Protein AF-A0A0G4HM75-F1 (afdb_monomer)

Secondary structure (DSSP, 8-state):
--TTSGGGSTT-S---S------------------------------HHHHHHHHHHHHHHHHHHHHHHHHHHHHHHHHHHHHHHHHHHHHHHHHHHHHHHHHHHHHHHHHHHHHHHHHTEEEEES----STTHHHHHHHHHHHHHH-TTSSS---HHHHHHHHHHHHHHEEEEEEEEETTTEEEEEEEESSHHHHHHHHTTS-TTSEEE-TTT-PEEEEEPPPPHHHHHHHHHHHHHHHHHHH-TTS-HHHHHHHHHHHHHHT--TTTSPPPPPP----------------------------------------------------------

Radius of gyration: 50.91 Å; Cα contacts (8 Å, |Δi|>4): 249; chains: 1; bounding box: 144×102×118 Å

Sequence (334 aa):
MTEQEERNVETNFLKCPGLSNISSDEEGTHKEMLKDRKKMSEQPALTEGAMERLLRESEARTEEKLGGKIQGLKDSIEEMGEHQRKMQQTVNDHETRLGNFEKGQKRSAKEKMEEERRICSRVVLGLKLPKKDIRIHAKNFIYTAALDPNGARKDTRLQAAAFAETMFQAFQGVMSMNHQSWGSMTKMVFSAETVARDFDSLFDEQNNMQHPETGDQLRCVIPRTKEQTLSDAATKKWSVGVMGDAASSDQKKEEARKALQRLGVPLSEQPQPRAPEGDGDLVMGGTERDGQQTGIPKPSPRIEQKGKKRMQVQNGSAEQQQANAGGEASGVGR

Mean predicted aligned error: 19.72 Å

Foldseek 3Di:
DDPPVVVVPPPPPDDDPDDDDPDDDPDDDPDDDDDDPDDPDDPPPQPPVNVVVVVVVVVVVVVVVVVVVVVVVVVVVVVVVVVVVVVVVVVVVVVVVVVVVVVVVVVVVVLVVVVQQLLQKKKKFLDAADPVVRLVSQLVQQLLLCCQCQWQNVDDNVRSNVLSVQQSVQWPDKDWDQDDVRGIMMMTGGNHSVNSVVSQSSADPQQWDQRRPPRHIMGMDRDDDPVVVVVLVVLLVCLLVLQPDPPRDPVSVVVSVVSCVVSVNDPVRHRDRPDPPPPPDDDDDDDDDDDDDDDDDDDDDDDDDDDDDDDDDDDDDDDDDDDDDDDDDDDDDD

Nearest PDB structures (foldseek):
  2yko-assembly1_A  TM=4.163E-01  e=4.655E-03  Homo sapiens
  3tyt-assembly1_A  TM=4.434E-01  e=5.440E+00  Mus musculus

Structure (mmCIF, N/CA/C/O backbone):
data_AF-A0A0G4HM75-F1
#
_entry.id   AF-A0A0G4HM75-F1
#
loop_
_atom_site.group_PDB
_atom_site.id
_atom_site.type_symbol
_atom_site.label_atom_id
_atom_site.label_alt_id
_atom_site.label_comp_id
_atom_site.label_asym_id
_atom_site.label_entity_id
_atom_site.label_seq_id
_atom_site.pdbx_PDB_ins_code
_atom_site.Cartn_x
_atom_site.Cartn_y
_atom_site.Cartn_z
_atom_site.occupancy
_atom_site.B_iso_or_equiv
_atom_site.auth_seq_id
_atom_site.auth_comp_id
_atom_site.auth_asym_id
_atom_site.auth_atom_id
_atom_site.pdbx_PDB_mod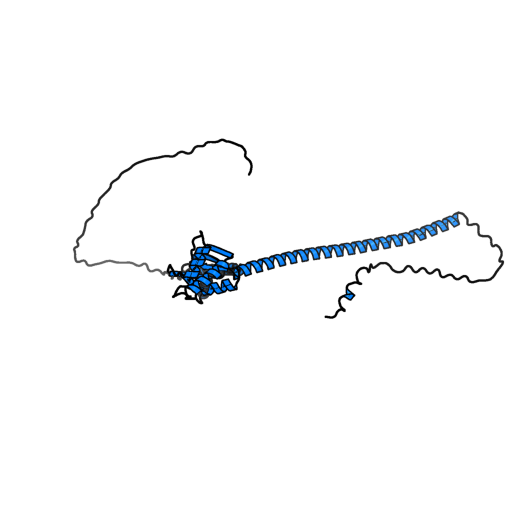el_num
ATOM 1 N N . MET A 1 1 ? 38.933 12.241 -2.407 1.00 45.69 1 MET A N 1
ATOM 2 C CA . MET A 1 1 ? 39.096 12.268 -3.874 1.00 45.69 1 MET A CA 1
ATOM 3 C C . MET A 1 1 ? 39.612 13.650 -4.212 1.00 45.69 1 MET A C 1
ATOM 5 O O . MET A 1 1 ? 39.108 14.608 -3.640 1.00 45.69 1 MET A O 1
ATOM 9 N N . THR A 1 2 ? 40.703 13.729 -4.964 1.00 37.84 2 THR A N 1
ATOM 10 C CA . THR A 1 2 ? 41.465 14.960 -5.226 1.00 37.84 2 THR A CA 1
ATOM 11 C C . THR A 1 2 ? 41.053 15.590 -6.555 1.00 37.84 2 THR A C 1
ATOM 13 O O . THR A 1 2 ? 40.541 14.904 -7.434 1.00 37.84 2 THR A O 1
ATOM 16 N N . GLU A 1 3 ? 41.335 16.884 -6.724 1.00 40.75 3 GLU A N 1
ATOM 17 C CA . GLU A 1 3 ? 40.998 17.737 -7.887 1.00 40.75 3 GLU A CA 1
ATOM 18 C C . GLU A 1 3 ? 41.765 17.372 -9.186 1.00 40.75 3 GLU A C 1
ATOM 20 O O . GLU A 1 3 ? 42.067 18.216 -10.028 1.00 40.75 3 GLU A O 1
ATOM 25 N N . GLN A 1 4 ? 42.129 16.098 -9.345 1.00 39.03 4 GLN A N 1
ATOM 26 C CA . GLN A 1 4 ? 42.910 15.560 -10.458 1.00 39.03 4 GLN A CA 1
ATOM 27 C C . GLN A 1 4 ? 42.073 14.672 -11.400 1.00 39.03 4 GLN A C 1
ATOM 29 O O . GLN A 1 4 ? 42.547 14.329 -12.481 1.00 39.03 4 GLN A O 1
ATOM 34 N N . GLU A 1 5 ? 40.825 14.341 -11.041 1.00 42.25 5 GLU A N 1
ATOM 35 C CA . GLU A 1 5 ? 39.906 13.578 -11.906 1.00 42.25 5 GLU A CA 1
ATOM 36 C C . GLU A 1 5 ? 39.147 14.442 -12.934 1.00 42.25 5 GLU A C 1
ATOM 38 O O . GLU A 1 5 ? 38.800 13.939 -14.001 1.00 42.25 5 GLU A O 1
ATOM 43 N N . GLU A 1 6 ? 38.959 15.746 -12.700 1.00 42.75 6 GLU A N 1
ATOM 44 C CA . GLU A 1 6 ? 38.163 16.599 -13.605 1.00 42.75 6 GLU A CA 1
ATOM 45 C C . GLU A 1 6 ? 38.889 17.004 -14.905 1.00 42.75 6 GLU A C 1
ATOM 47 O O . GLU A 1 6 ? 38.238 17.335 -15.892 1.00 42.75 6 GLU A O 1
ATOM 52 N N . ARG A 1 7 ? 40.228 16.910 -14.982 1.00 38.28 7 ARG A N 1
ATOM 53 C CA . ARG A 1 7 ? 40.986 17.276 -16.205 1.00 38.28 7 ARG A CA 1
ATOM 54 C C . ARG A 1 7 ? 41.049 16.201 -17.295 1.00 38.28 7 ARG A C 1
ATOM 56 O O . ARG A 1 7 ? 41.522 16.494 -18.389 1.00 38.28 7 ARG A O 1
ATOM 63 N N . ASN A 1 8 ? 40.579 14.979 -17.037 1.00 36.22 8 ASN A N 1
ATOM 64 C CA . ASN A 1 8 ? 40.634 13.882 -18.018 1.00 36.22 8 ASN A CA 1
ATOM 65 C C . ASN A 1 8 ? 39.358 13.728 -18.868 1.00 36.22 8 ASN A C 1
ATOM 67 O O . ASN A 1 8 ? 39.302 12.853 -19.732 1.00 36.22 8 ASN A O 1
ATOM 71 N N . VAL A 1 9 ? 38.341 14.569 -18.652 1.00 42.06 9 VAL A N 1
ATOM 72 C CA . VAL A 1 9 ? 37.056 14.492 -19.374 1.00 42.06 9 VAL A CA 1
ATOM 73 C C . VAL A 1 9 ? 37.036 15.375 -20.634 1.00 42.06 9 VAL A C 1
ATOM 75 O O . VAL A 1 9 ? 36.297 15.087 -21.573 1.00 42.06 9 VAL A O 1
ATOM 78 N N . GLU A 1 10 ? 37.885 16.404 -20.716 1.00 40.56 10 GLU A N 1
ATOM 79 C CA . GLU A 1 10 ? 37.759 17.475 -21.722 1.00 40.56 10 GLU A CA 1
ATOM 80 C C . GLU A 1 10 ? 38.601 17.291 -23.007 1.00 40.56 10 GLU A C 1
ATOM 82 O O . GLU A 1 10 ? 38.538 18.116 -23.912 1.00 40.56 10 GLU A O 1
ATOM 87 N N . THR A 1 11 ? 39.374 16.204 -23.136 1.00 40.00 11 THR A N 1
ATOM 88 C CA . THR A 1 11 ? 40.328 16.000 -24.257 1.00 40.00 11 THR A CA 1
ATOM 89 C C . THR A 1 11 ? 40.011 14.829 -25.196 1.00 40.00 11 THR A C 1
ATOM 91 O O . THR A 1 11 ? 40.801 14.537 -26.091 1.00 40.00 11 THR A O 1
ATOM 94 N N . ASN A 1 12 ? 38.854 14.168 -25.044 1.00 40.88 12 ASN A N 1
ATOM 95 C CA . ASN A 1 12 ? 38.477 12.995 -25.855 1.00 40.88 12 ASN A CA 1
ATOM 96 C C . ASN A 1 12 ? 37.341 13.232 -26.874 1.00 40.88 12 ASN A C 1
ATOM 98 O O . ASN A 1 12 ? 36.970 12.305 -27.596 1.00 40.88 12 ASN A O 1
ATOM 102 N N . PHE A 1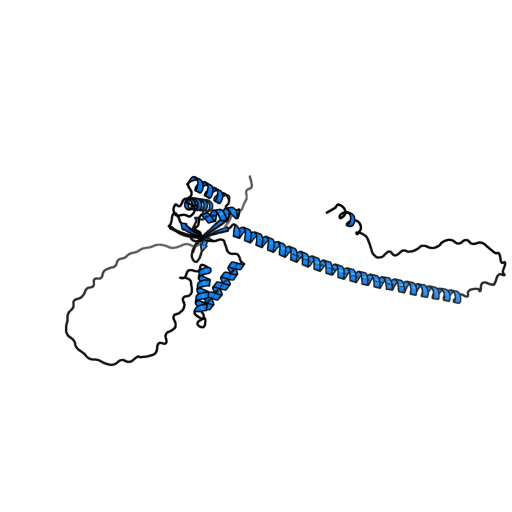 13 ? 36.816 14.456 -26.997 1.00 38.97 13 PHE A N 1
ATOM 103 C CA . PHE A 1 13 ? 35.914 14.824 -28.095 1.00 38.97 13 PHE A CA 1
ATOM 104 C C . PHE A 1 13 ? 36.704 15.440 -29.261 1.00 38.97 13 PHE A C 1
ATOM 106 O O . PHE A 1 13 ? 37.301 16.498 -29.113 1.00 38.97 13 PHE A O 1
ATOM 113 N N . LEU A 1 14 ? 36.630 14.774 -30.423 1.00 44.94 14 LEU A N 1
ATOM 114 C CA . LEU A 1 14 ? 37.370 14.974 -31.688 1.00 44.94 14 LEU A CA 1
ATOM 115 C C . LEU A 1 14 ? 38.709 14.226 -31.803 1.00 44.94 14 LEU A C 1
ATOM 117 O O . LEU A 1 14 ? 39.793 14.805 -31.829 1.00 44.94 14 LEU A O 1
ATOM 121 N N . LYS A 1 15 ? 38.606 12.921 -32.072 1.00 37.94 15 LYS A N 1
ATOM 122 C CA . LYS A 1 15 ? 39.628 12.195 -32.835 1.00 37.94 15 LYS A CA 1
ATOM 123 C C . LYS A 1 15 ? 38.978 11.401 -33.965 1.00 37.94 15 LYS A C 1
ATOM 125 O O . LYS A 1 15 ? 38.761 10.199 -33.854 1.00 37.94 15 LYS A O 1
ATOM 130 N N . CYS A 1 16 ? 38.640 12.100 -35.048 1.00 35.75 16 CYS A N 1
ATOM 131 C CA . CYS A 1 16 ? 38.178 11.474 -36.285 1.00 35.75 16 CYS A CA 1
ATOM 132 C C . CYS A 1 16 ? 39.313 10.608 -36.868 1.00 35.75 16 CYS A C 1
ATOM 134 O O . CYS A 1 16 ? 40.380 11.154 -37.165 1.00 35.75 16 CYS A O 1
ATOM 136 N N . PRO A 1 17 ? 39.134 9.287 -37.042 1.00 41.03 17 PRO A N 1
ATOM 137 C CA . PRO A 1 17 ? 40.114 8.466 -37.740 1.00 41.03 17 PRO A CA 1
ATOM 138 C C . PRO A 1 17 ? 39.986 8.726 -39.249 1.00 41.03 17 PRO A C 1
ATOM 140 O O . PRO A 1 17 ? 38.910 8.531 -39.806 1.00 41.03 17 PRO A O 1
ATOM 143 N N . GLY A 1 18 ? 41.055 9.179 -39.916 1.00 36.59 18 GLY A N 1
ATOM 144 C CA . GLY A 1 18 ? 41.026 9.331 -41.382 1.00 36.59 18 GLY A CA 1
ATOM 145 C C . GLY A 1 18 ? 41.933 10.381 -42.033 1.00 36.59 18 GLY A C 1
ATOM 146 O O . GLY A 1 18 ? 41.918 10.474 -43.255 1.00 36.59 18 GLY A O 1
ATOM 147 N N . LEU A 1 19 ? 42.724 11.162 -41.286 1.00 41.78 19 LEU A N 1
ATOM 148 C CA . LEU A 1 19 ? 43.665 12.131 -41.874 1.00 41.78 19 LEU A CA 1
ATOM 149 C C . LEU A 1 19 ? 45.121 11.770 -41.563 1.00 41.78 19 LEU A C 1
ATOM 151 O O . LEU A 1 19 ? 45.725 12.272 -40.617 1.00 41.78 19 LEU A O 1
ATOM 155 N N . SER A 1 20 ? 45.675 10.890 -42.397 1.00 37.97 20 SER A N 1
ATOM 156 C CA . SER A 1 20 ? 47.108 10.597 -42.455 1.00 37.97 20 SER A CA 1
ATOM 157 C C . SER A 1 20 ? 47.809 11.612 -43.360 1.00 37.97 20 SER A C 1
ATOM 159 O O . SER A 1 20 ? 47.473 11.726 -44.536 1.00 37.97 20 SER A O 1
ATOM 161 N N . ASN A 1 21 ? 48.783 12.322 -42.793 1.00 38.00 21 ASN A N 1
ATOM 162 C CA . ASN A 1 21 ? 49.720 13.263 -43.417 1.00 38.00 21 ASN A CA 1
ATOM 163 C C . ASN A 1 21 ? 49.942 13.106 -44.937 1.00 38.00 21 ASN A C 1
ATOM 165 O O . ASN A 1 21 ? 50.509 12.112 -45.390 1.00 38.00 21 ASN A O 1
ATOM 169 N N . ILE A 1 22 ? 49.633 14.161 -45.696 1.00 34.41 22 ILE A N 1
ATOM 170 C CA . ILE A 1 22 ? 50.241 14.404 -47.010 1.00 34.41 22 ILE A CA 1
ATOM 171 C C . ILE A 1 22 ? 51.525 15.199 -46.743 1.00 34.41 22 ILE A C 1
ATOM 173 O O . ILE A 1 22 ? 51.455 16.392 -46.449 1.00 34.41 22 ILE A O 1
ATOM 177 N N . SER A 1 23 ? 52.689 14.544 -46.779 1.00 36.16 23 SER A N 1
ATOM 178 C CA . SER A 1 23 ? 53.979 15.239 -46.702 1.00 36.16 23 SER A CA 1
ATOM 179 C C . SER A 1 23 ? 54.256 15.963 -48.019 1.00 36.16 23 SER A C 1
ATOM 181 O O . SER A 1 23 ? 54.117 15.387 -49.097 1.00 36.16 23 SER A O 1
ATOM 183 N N . SER A 1 24 ? 54.635 17.236 -47.926 1.00 42.34 24 SER A N 1
ATOM 184 C CA . SER A 1 24 ? 54.937 18.084 -49.078 1.00 42.34 24 SER A CA 1
ATOM 185 C C . SER A 1 24 ? 56.444 18.309 -49.165 1.00 42.34 24 SER A C 1
ATOM 187 O O . SER A 1 24 ? 56.927 19.376 -48.796 1.00 42.34 24 SER A O 1
ATOM 189 N N . ASP A 1 25 ? 57.169 17.303 -49.656 1.00 35.69 25 ASP A N 1
ATOM 190 C CA . ASP A 1 25 ? 58.612 17.387 -49.901 1.00 35.69 25 ASP A CA 1
ATOM 191 C C . ASP A 1 25 ? 58.888 17.728 -5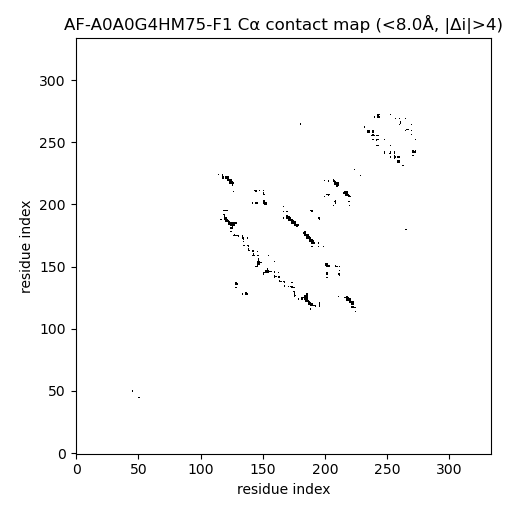1.374 1.00 35.69 25 ASP A C 1
ATOM 193 O O . ASP A 1 25 ? 59.038 16.845 -52.216 1.00 35.69 25 ASP A O 1
ATOM 197 N N . GLU A 1 26 ? 59.006 19.021 -51.675 1.00 38.31 26 GLU A N 1
ATOM 198 C CA . GLU A 1 26 ? 59.863 19.497 -52.770 1.00 38.31 26 GLU A CA 1
ATOM 199 C C . GLU A 1 26 ? 60.907 20.456 -52.187 1.00 38.31 26 GLU A C 1
ATOM 201 O O . GLU A 1 26 ? 60.824 21.681 -52.291 1.00 38.31 26 GLU A O 1
ATOM 206 N N . GLU A 1 27 ? 61.896 19.869 -51.511 1.00 34.62 27 GLU A N 1
ATOM 207 C CA . GLU A 1 27 ? 63.077 20.584 -51.037 1.00 34.62 27 GLU A CA 1
ATOM 208 C C . GLU A 1 27 ? 63.996 20.905 -52.227 1.00 34.62 27 GLU A C 1
ATOM 210 O O . GLU A 1 27 ? 64.441 20.029 -52.975 1.00 34.62 27 GLU A O 1
ATOM 215 N N . GLY A 1 28 ? 64.261 22.194 -52.439 1.00 40.16 28 GLY A N 1
ATOM 216 C CA . GLY A 1 28 ? 65.022 22.654 -53.594 1.00 40.16 28 GLY A CA 1
ATOM 217 C C . GLY A 1 28 ? 66.486 22.218 -53.547 1.00 40.16 28 GLY A C 1
ATOM 218 O O . GLY A 1 28 ? 67.176 22.423 -52.554 1.00 40.16 28 GLY A O 1
ATOM 219 N N . THR A 1 29 ? 67.009 21.718 -54.669 1.00 34.09 29 THR A N 1
ATOM 220 C CA . THR A 1 29 ? 68.459 21.550 -54.862 1.00 34.09 29 THR A CA 1
ATOM 221 C C . THR A 1 29 ? 68.909 22.214 -56.161 1.00 34.09 29 THR A C 1
ATOM 223 O O . THR A 1 29 ? 69.186 21.560 -57.167 1.00 34.09 29 THR A O 1
ATOM 226 N N . HIS A 1 30 ? 69.028 23.544 -56.141 1.00 39.78 30 HIS A N 1
ATOM 227 C CA . HIS A 1 30 ? 69.838 24.246 -57.136 1.00 39.78 30 HIS A CA 1
ATOM 228 C C . HIS A 1 30 ? 71.308 23.871 -56.916 1.00 39.78 30 HIS A C 1
ATOM 230 O O . HIS A 1 30 ? 71.950 24.384 -55.999 1.00 39.78 30 HIS A O 1
ATOM 236 N N . LYS A 1 31 ? 71.853 22.992 -57.765 1.00 39.09 31 LYS A N 1
ATOM 237 C CA . LYS A 1 31 ? 73.294 22.731 -57.813 1.00 39.09 31 LYS A CA 1
ATOM 238 C C . LYS A 1 31 ? 73.853 23.009 -59.201 1.00 39.09 31 LYS A C 1
ATOM 240 O O . LYS A 1 31 ? 73.406 22.476 -60.210 1.00 39.09 31 LYS A O 1
ATOM 245 N N . GLU A 1 32 ? 74.822 23.906 -59.207 1.00 40.38 32 GLU A N 1
ATOM 246 C CA . GLU A 1 32 ? 75.545 24.411 -60.362 1.00 40.38 32 GLU A CA 1
ATOM 247 C C . GLU A 1 32 ? 76.435 23.323 -60.992 1.00 40.38 32 GLU A C 1
ATOM 249 O O . GLU A 1 32 ? 77.114 22.604 -60.260 1.00 40.38 32 GLU A O 1
ATOM 254 N N . MET A 1 33 ? 76.474 23.232 -62.331 1.00 35.91 33 MET A N 1
ATOM 255 C CA . MET A 1 33 ? 77.691 23.389 -63.158 1.00 35.91 33 MET A CA 1
ATOM 256 C C . MET A 1 33 ? 77.637 22.683 -64.529 1.00 35.91 33 MET A C 1
ATOM 258 O O . MET A 1 33 ? 76.909 21.725 -64.756 1.00 35.91 33 MET A O 1
ATOM 262 N N . LEU A 1 34 ? 78.547 23.156 -65.394 1.00 33.19 34 LEU A N 1
ATOM 263 C CA . LEU A 1 34 ? 79.094 22.516 -66.598 1.00 33.19 34 LEU A CA 1
ATOM 264 C C . LEU A 1 34 ? 78.248 22.540 -67.879 1.00 33.19 34 LEU A C 1
ATOM 266 O O . LEU A 1 34 ? 77.566 21.603 -68.279 1.00 33.19 34 LEU A O 1
ATOM 270 N N . LYS A 1 35 ? 78.498 23.633 -68.610 1.00 51.06 35 LYS A N 1
ATOM 271 C CA . LYS A 1 35 ? 78.612 23.669 -70.072 1.00 51.06 35 LYS A CA 1
ATOM 272 C C . LYS A 1 35 ? 79.171 22.350 -70.619 1.00 51.06 35 LYS A C 1
ATOM 274 O O . LYS A 1 35 ? 80.346 22.063 -70.402 1.00 51.06 35 LYS A O 1
ATOM 279 N N . ASP A 1 36 ? 78.402 21.674 -71.463 1.00 36.88 36 ASP A N 1
ATOM 280 C CA . ASP A 1 36 ? 78.994 20.863 -72.520 1.00 36.88 36 ASP A CA 1
ATOM 281 C C . ASP A 1 36 ? 78.213 21.060 -73.822 1.00 36.88 36 ASP A C 1
ATOM 283 O O . ASP A 1 36 ? 77.020 20.770 -73.927 1.00 36.88 36 ASP A O 1
ATOM 287 N N . ARG A 1 37 ? 78.873 21.660 -74.817 1.00 50.06 37 ARG A N 1
ATOM 288 C CA . ARG A 1 37 ? 78.247 22.147 -76.057 1.00 50.06 37 ARG A CA 1
ATOM 289 C C . ARG A 1 37 ? 78.128 20.998 -77.058 1.00 50.06 37 ARG A C 1
ATOM 291 O O . ARG A 1 37 ? 78.743 21.014 -78.124 1.00 50.06 37 ARG A O 1
ATOM 298 N N . LYS A 1 38 ? 77.373 19.966 -76.683 1.00 39.88 38 LYS A N 1
ATOM 299 C CA . LYS A 1 38 ? 77.202 18.755 -77.485 1.00 39.88 38 LYS A CA 1
ATOM 300 C C . LYS A 1 38 ? 76.127 18.978 -78.550 1.00 39.88 38 LYS A C 1
ATOM 302 O O . LYS A 1 38 ? 75.060 19.507 -78.265 1.00 39.88 38 LYS A O 1
ATOM 307 N N . LYS A 1 39 ? 76.489 18.615 -79.784 1.00 38.22 39 LYS A N 1
ATOM 308 C CA . LYS A 1 39 ? 75.722 18.680 -81.042 1.00 38.22 39 LYS A CA 1
ATOM 309 C C . LYS A 1 39 ? 74.201 18.607 -80.852 1.00 38.22 39 LYS A C 1
ATOM 311 O O . LYS A 1 39 ? 73.735 17.730 -80.133 1.00 38.22 39 LYS A O 1
ATOM 316 N N . MET A 1 40 ? 73.454 19.420 -81.609 1.00 40.72 40 MET A N 1
ATOM 317 C CA . MET A 1 40 ? 72.035 19.145 -81.851 1.00 40.72 40 MET A CA 1
ATOM 318 C C . MET A 1 40 ? 71.924 17.762 -82.502 1.00 40.72 40 MET A C 1
ATOM 320 O O . MET A 1 40 ? 72.182 17.617 -83.695 1.00 40.72 40 MET A O 1
ATOM 324 N N . SER A 1 41 ? 71.595 16.740 -81.713 1.00 38.91 41 SER A N 1
ATOM 325 C CA . SER A 1 41 ? 70.954 15.553 -82.257 1.00 38.91 41 SER A CA 1
ATOM 326 C C . SER A 1 41 ? 69.573 15.983 -82.712 1.00 38.91 41 SER A C 1
ATOM 328 O O . SER A 1 41 ? 68.877 16.678 -81.966 1.00 38.91 41 SER A O 1
ATOM 330 N N . GLU A 1 42 ? 69.189 15.574 -83.914 1.00 42.56 42 GLU A N 1
ATOM 331 C CA . GLU A 1 42 ? 67.816 15.686 -84.387 1.00 42.56 42 GLU A CA 1
ATOM 332 C C . GLU A 1 42 ? 66.879 15.216 -83.270 1.00 42.56 42 GLU A C 1
ATOM 334 O O . GLU A 1 42 ? 67.013 14.093 -82.775 1.00 42.56 42 GLU A O 1
ATOM 339 N N . GLN A 1 43 ? 65.943 16.071 -82.843 1.00 47.16 43 GLN A N 1
ATOM 340 C CA . GLN A 1 43 ? 64.761 15.526 -82.190 1.00 47.16 43 GLN A CA 1
ATOM 341 C C . GLN A 1 43 ? 64.120 14.616 -83.238 1.00 47.16 43 GLN A C 1
ATOM 343 O O . GLN A 1 43 ? 63.833 15.109 -84.335 1.00 47.16 43 GLN A O 1
ATOM 348 N N . PRO A 1 44 ? 63.930 13.312 -82.966 1.00 51.72 44 PRO A N 1
ATOM 349 C CA . PRO A 1 44 ? 63.197 12.478 -83.895 1.00 51.72 44 PRO A CA 1
ATOM 350 C C . PRO A 1 44 ? 61.820 13.115 -84.039 1.00 51.72 44 PRO A C 1
ATOM 352 O O . PRO A 1 44 ? 61.124 13.302 -83.039 1.00 51.72 44 PRO A O 1
ATOM 355 N N . ALA A 1 45 ? 61.462 13.499 -85.266 1.00 56.00 45 ALA A N 1
ATOM 356 C CA . ALA A 1 45 ? 60.137 14.015 -85.557 1.00 56.00 45 ALA A CA 1
ATOM 357 C C . ALA A 1 45 ? 59.141 12.934 -85.131 1.00 56.00 45 ALA A C 1
ATOM 359 O O . ALA A 1 45 ? 59.047 11.886 -85.775 1.00 56.00 45 ALA A O 1
ATOM 360 N N . LEU A 1 46 ? 58.479 13.156 -83.993 1.00 60.34 46 LEU A N 1
ATOM 361 C CA . LEU A 1 46 ? 57.515 12.220 -83.441 1.00 60.34 46 LEU A CA 1
ATOM 362 C C . LEU A 1 46 ? 56.396 12.092 -84.466 1.00 60.34 46 LEU A C 1
ATOM 364 O O . LEU A 1 46 ? 55.600 13.008 -84.659 1.00 60.34 46 LEU A O 1
ATOM 368 N N . THR A 1 47 ? 56.387 10.962 -85.167 1.00 73.00 47 THR A N 1
ATOM 369 C CA . THR A 1 47 ? 55.339 10.650 -86.128 1.00 73.00 47 THR A CA 1
ATOM 370 C C . THR A 1 47 ? 54.004 10.617 -85.395 1.00 73.00 47 THR A C 1
ATOM 372 O O . THR A 1 47 ? 53.935 10.254 -84.220 1.00 73.00 47 THR A O 1
ATOM 375 N N . GLU A 1 48 ? 52.934 10.994 -86.086 1.00 72.81 48 GLU A N 1
ATOM 376 C CA . GLU A 1 48 ? 51.585 11.098 -85.520 1.00 72.81 48 GLU A CA 1
ATOM 377 C C . GLU A 1 48 ? 51.193 9.842 -84.715 1.00 72.81 48 GLU A C 1
ATOM 379 O O . GLU A 1 48 ? 50.864 9.938 -83.534 1.00 72.81 48 GLU A O 1
ATOM 384 N N . GLY A 1 49 ? 51.409 8.649 -85.284 1.00 80.56 49 GLY A N 1
ATOM 385 C CA . GLY A 1 49 ? 51.157 7.365 -84.614 1.00 80.56 49 GLY A CA 1
ATOM 386 C C . GLY A 1 49 ? 52.076 7.026 -83.424 1.00 80.56 49 GLY A C 1
ATOM 387 O O . GLY A 1 49 ? 51.772 6.105 -82.666 1.00 80.56 49 GLY A O 1
ATOM 388 N N . ALA A 1 50 ? 53.194 7.735 -83.224 1.00 81.31 50 ALA A N 1
ATOM 389 C CA . ALA A 1 50 ? 54.011 7.629 -82.012 1.00 81.31 50 ALA A CA 1
ATOM 390 C C . ALA A 1 50 ? 53.451 8.506 -80.879 1.00 81.31 50 ALA A C 1
ATOM 392 O O . ALA A 1 50 ? 53.391 8.052 -79.736 1.00 81.31 50 ALA A O 1
ATOM 393 N N . MET A 1 51 ? 52.981 9.719 -81.195 1.00 83.00 51 MET A N 1
ATOM 394 C CA . MET A 1 51 ? 52.277 10.577 -80.230 1.00 83.00 51 MET A CA 1
ATOM 395 C C . MET A 1 51 ? 50.942 9.956 -79.813 1.00 83.00 51 MET A C 1
ATOM 397 O O . MET A 1 51 ? 50.638 9.897 -78.627 1.00 83.00 51 MET A O 1
ATOM 401 N N . GLU A 1 52 ? 50.191 9.406 -80.768 1.00 85.12 52 GLU A N 1
ATOM 402 C CA . GLU A 1 52 ? 48.928 8.714 -80.511 1.00 85.12 52 GLU A CA 1
ATOM 403 C C . GLU A 1 52 ? 49.112 7.485 -79.601 1.00 85.12 52 GLU A C 1
ATOM 405 O O . GLU A 1 52 ? 48.304 7.241 -78.706 1.00 85.12 52 GLU A O 1
ATOM 410 N N . ARG A 1 53 ? 50.207 6.728 -79.770 1.00 87.12 53 ARG A N 1
ATOM 411 C CA . ARG A 1 53 ? 50.532 5.596 -78.888 1.00 87.12 53 ARG A CA 1
ATOM 412 C C . ARG A 1 53 ? 50.853 6.050 -77.463 1.00 87.12 53 ARG A C 1
ATOM 414 O O . ARG A 1 53 ? 50.369 5.428 -76.523 1.00 87.12 53 ARG A O 1
ATOM 421 N N . LEU A 1 54 ? 51.631 7.124 -77.305 1.00 87.25 54 LEU A N 1
ATOM 422 C CA . LEU A 1 54 ? 51.947 7.696 -75.991 1.00 87.25 54 LEU A CA 1
ATOM 423 C C . LEU A 1 54 ? 50.701 8.267 -75.301 1.00 87.25 54 LEU A C 1
ATOM 425 O O . LEU A 1 54 ? 50.548 8.083 -74.096 1.00 87.25 54 LEU A O 1
ATOM 429 N N . LEU A 1 55 ? 49.792 8.897 -76.055 1.00 87.88 55 LEU A N 1
ATOM 430 C CA . LEU A 1 55 ? 48.500 9.356 -75.544 1.00 87.88 55 LEU A CA 1
ATOM 431 C C . LEU A 1 55 ? 47.673 8.178 -75.025 1.00 87.88 55 LEU A C 1
ATOM 433 O O . LEU A 1 55 ? 47.383 8.158 -73.833 1.00 87.88 55 LEU A O 1
ATOM 437 N N . ARG A 1 56 ? 47.422 7.150 -75.847 1.00 89.56 56 ARG A N 1
ATOM 438 C CA . ARG A 1 56 ? 46.683 5.938 -75.433 1.00 89.56 56 ARG A CA 1
ATOM 439 C C . ARG A 1 56 ? 47.312 5.236 -74.224 1.00 89.56 56 ARG A C 1
ATOM 441 O O . ARG A 1 56 ? 46.596 4.738 -73.360 1.00 89.56 56 ARG A O 1
ATOM 448 N N . GLU A 1 57 ? 48.643 5.188 -74.135 1.00 89.56 57 GLU A N 1
ATOM 449 C CA . GLU A 1 57 ? 49.331 4.608 -72.975 1.00 89.56 57 GLU A CA 1
ATOM 450 C C . GLU A 1 57 ? 49.168 5.478 -71.716 1.00 89.56 57 GLU A C 1
ATOM 452 O O . GLU A 1 57 ? 48.967 4.953 -70.620 1.00 89.56 57 GLU A O 1
ATOM 457 N N . SER A 1 58 ? 49.210 6.807 -71.856 1.00 89.50 58 SER A N 1
ATOM 458 C CA . SER A 1 58 ? 48.948 7.732 -70.748 1.00 89.50 58 SER A CA 1
ATOM 459 C C . SER A 1 58 ? 47.488 7.676 -70.283 1.00 89.50 58 SER A C 1
ATOM 461 O O . SER A 1 58 ? 47.246 7.622 -69.078 1.00 89.50 58 SER A O 1
ATOM 463 N N . GLU A 1 59 ? 46.536 7.579 -71.216 1.00 92.44 59 GLU A N 1
ATOM 464 C CA . GLU A 1 59 ? 45.107 7.395 -70.962 1.00 92.44 59 GLU A CA 1
ATOM 465 C C . GLU A 1 59 ? 44.876 6.105 -70.173 1.00 92.44 59 GLU A C 1
ATOM 467 O O . GLU A 1 59 ? 44.370 6.176 -69.054 1.00 92.44 59 GLU A O 1
ATOM 472 N N . ALA A 1 60 ? 45.364 4.960 -70.666 1.00 92.19 60 ALA A N 1
ATOM 473 C CA . ALA A 1 60 ? 45.246 3.668 -69.986 1.00 92.19 60 ALA A CA 1
ATOM 474 C C . ALA A 1 60 ? 45.844 3.688 -68.564 1.00 92.19 60 ALA A C 1
ATOM 476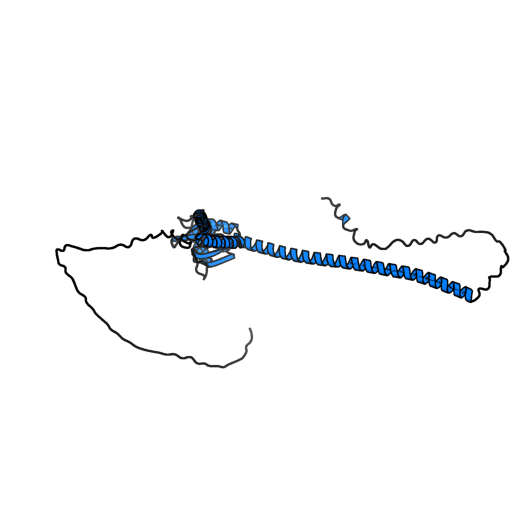 O O . ALA A 1 60 ? 45.207 3.228 -67.616 1.00 92.19 60 ALA A O 1
ATOM 477 N N . ARG A 1 61 ? 47.029 4.293 -68.376 1.00 93.19 61 ARG A N 1
ATOM 478 C CA . ARG A 1 61 ? 47.643 4.474 -67.044 1.00 93.19 61 ARG A CA 1
ATOM 479 C C . ARG A 1 61 ? 46.808 5.382 -66.130 1.00 93.19 61 ARG A C 1
ATOM 481 O O . ARG A 1 61 ? 46.773 5.164 -64.918 1.00 93.19 61 ARG A O 1
ATOM 488 N N . THR A 1 62 ? 46.151 6.416 -66.665 1.00 92.75 62 THR A N 1
ATOM 489 C CA . THR A 1 62 ? 45.248 7.262 -65.864 1.00 92.75 62 THR A CA 1
ATOM 490 C C . THR A 1 62 ? 43.930 6.565 -65.539 1.00 92.75 62 THR A C 1
ATOM 492 O O . THR A 1 62 ? 43.458 6.700 -64.412 1.00 92.75 62 THR A O 1
ATOM 495 N N . GLU A 1 63 ? 43.377 5.779 -66.463 1.00 94.12 63 GLU A N 1
ATOM 496 C CA . GLU A 1 63 ? 42.158 4.991 -66.277 1.00 94.12 63 GLU A CA 1
ATOM 497 C C . GLU A 1 63 ? 42.359 3.900 -65.217 1.00 94.12 63 GLU A C 1
ATOM 499 O O . GLU A 1 63 ? 41.571 3.822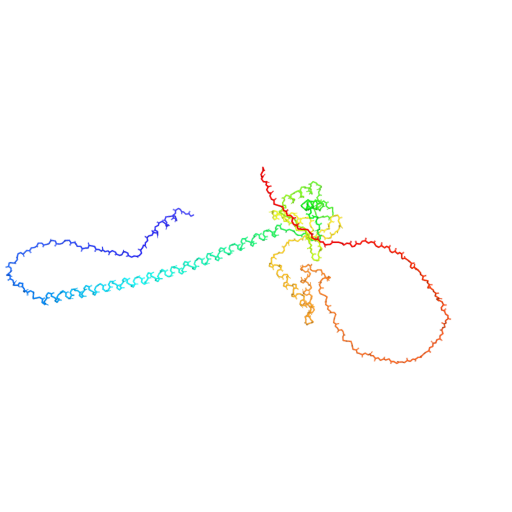 -64.278 1.00 94.12 63 GLU A O 1
ATOM 504 N N . GLU A 1 64 ? 43.464 3.148 -65.268 1.00 93.88 64 GLU A N 1
ATOM 505 C CA . GLU A 1 64 ? 43.844 2.171 -64.235 1.00 93.88 64 GLU A CA 1
ATOM 506 C C . GLU A 1 64 ? 43.964 2.833 -62.848 1.00 93.88 64 GLU A C 1
ATOM 508 O O . GLU A 1 64 ? 43.366 2.385 -61.863 1.00 93.88 64 GLU A O 1
ATOM 513 N N . LYS A 1 65 ? 44.677 3.967 -62.771 1.00 94.94 65 LYS A N 1
ATOM 514 C CA . LYS A 1 65 ? 44.872 4.729 -61.527 1.00 94.94 65 LYS A CA 1
ATOM 515 C C . LYS A 1 65 ? 43.565 5.310 -60.974 1.00 94.94 65 LYS A C 1
ATOM 517 O O . LYS A 1 65 ? 43.413 5.414 -59.754 1.00 94.94 65 LYS A O 1
ATOM 522 N N . LEU A 1 66 ? 42.632 5.709 -61.839 1.00 95.94 66 LEU A N 1
ATOM 523 C CA . LEU A 1 66 ? 41.297 6.163 -61.444 1.00 95.94 66 LEU A CA 1
ATOM 524 C C . LEU A 1 66 ? 40.416 4.988 -61.012 1.00 95.94 66 LEU A C 1
ATOM 526 O O . LEU A 1 66 ? 39.768 5.089 -59.974 1.00 95.94 66 LEU A O 1
ATOM 530 N N . GLY A 1 67 ? 40.448 3.864 -61.729 1.00 96.25 67 GLY A N 1
ATOM 531 C CA . GLY A 1 67 ? 39.725 2.639 -61.389 1.00 96.25 67 GLY A CA 1
ATOM 532 C C . GLY A 1 67 ? 40.082 2.122 -59.996 1.00 96.25 67 GLY A C 1
ATOM 533 O O . GLY A 1 67 ? 39.188 1.903 -59.179 1.00 96.25 67 GLY A O 1
ATOM 534 N N . GLY A 1 68 ? 41.379 2.040 -59.673 1.00 95.50 68 GLY A N 1
ATOM 535 C CA . GLY A 1 68 ? 41.845 1.657 -58.335 1.00 95.50 68 GLY A CA 1
ATOM 536 C C . GLY A 1 68 ? 41.365 2.606 -57.227 1.00 95.50 68 GLY A C 1
ATOM 537 O O . GLY A 1 68 ? 40.918 2.154 -56.173 1.00 95.50 68 GLY A O 1
ATOM 538 N N . LYS A 1 69 ? 41.372 3.925 -57.474 1.00 96.19 69 LYS A N 1
ATOM 539 C CA . LYS A 1 69 ? 40.826 4.920 -56.529 1.00 96.19 69 LYS A CA 1
ATOM 540 C C . LYS A 1 69 ? 39.311 4.798 -56.356 1.00 96.19 69 LYS A C 1
ATOM 542 O O . LYS A 1 69 ? 38.823 4.891 -55.235 1.00 96.19 69 LYS A O 1
ATOM 547 N N . ILE A 1 70 ? 38.572 4.598 -57.447 1.00 96.56 70 ILE A N 1
ATOM 548 C CA . ILE A 1 70 ? 37.116 4.419 -57.422 1.00 96.56 70 ILE A CA 1
ATOM 549 C C . ILE A 1 70 ? 36.752 3.151 -56.647 1.00 96.56 70 ILE A C 1
ATOM 551 O O . ILE A 1 70 ? 35.795 3.180 -55.878 1.00 96.56 70 ILE A O 1
ATOM 555 N N . GLN A 1 71 ? 37.512 2.063 -56.803 1.00 96.12 71 GLN A N 1
ATOM 556 C CA . GLN A 1 71 ? 37.264 0.840 -56.045 1.00 96.12 71 GLN A CA 1
ATOM 557 C C . GLN A 1 71 ? 37.530 1.039 -54.547 1.00 96.12 71 GLN A C 1
ATOM 559 O O . GLN A 1 71 ? 36.626 0.799 -53.756 1.00 96.12 71 GLN A O 1
ATOM 564 N N . GLY A 1 72 ? 38.675 1.613 -54.159 1.00 97.31 72 GLY A N 1
ATOM 565 C CA . GLY A 1 72 ? 38.951 1.909 -52.745 1.00 97.31 72 GLY A CA 1
ATOM 566 C C . GLY A 1 72 ? 37.920 2.846 -52.092 1.00 97.31 72 GLY A C 1
ATOM 567 O O . GLY A 1 72 ? 37.607 2.699 -50.911 1.00 97.31 72 GLY A O 1
ATOM 568 N N . LEU A 1 73 ? 37.329 3.775 -52.857 1.00 97.12 73 LEU A N 1
ATOM 569 C CA . LEU A 1 73 ? 36.207 4.597 -52.386 1.00 97.12 73 LEU A CA 1
ATOM 570 C C . LEU A 1 73 ? 34.913 3.789 -52.201 1.00 97.12 73 LEU A C 1
ATOM 572 O O . LEU A 1 73 ? 34.201 4.030 -51.229 1.00 97.12 73 LEU A O 1
ATOM 576 N N . LYS A 1 74 ? 34.599 2.834 -53.089 1.00 97.31 74 LYS A N 1
ATOM 577 C CA . LYS A 1 74 ? 33.440 1.937 -52.917 1.00 97.31 74 LYS A CA 1
ATOM 578 C C . LYS A 1 74 ? 33.585 1.081 -51.663 1.00 97.31 74 LYS A C 1
ATOM 580 O O . LYS A 1 74 ? 32.659 1.052 -50.859 1.00 97.31 74 LYS A O 1
ATOM 585 N N . ASP A 1 75 ? 34.749 0.460 -51.484 1.00 97.06 75 ASP A N 1
ATOM 586 C CA . ASP A 1 75 ? 35.035 -0.424 -50.351 1.00 97.06 75 ASP A CA 1
ATOM 587 C C . ASP A 1 75 ? 34.906 0.349 -49.019 1.00 97.06 75 ASP A C 1
ATOM 589 O O . ASP A 1 75 ? 34.260 -0.107 -48.076 1.00 97.06 75 ASP A O 1
ATOM 593 N N . SER A 1 76 ? 35.419 1.587 -48.972 1.00 97.19 76 SER A N 1
ATOM 594 C CA . SER A 1 76 ? 35.277 2.479 -47.811 1.00 97.19 76 SER A CA 1
ATOM 595 C C . SER A 1 76 ? 33.824 2.905 -47.542 1.00 97.19 76 SER A C 1
ATOM 597 O O . SER A 1 76 ? 33.407 2.982 -46.385 1.00 97.19 76 SER A O 1
ATOM 599 N N . ILE A 1 77 ? 33.021 3.154 -48.584 1.00 96.81 77 ILE A N 1
ATOM 600 C CA . ILE A 1 77 ? 31.584 3.453 -48.439 1.00 96.81 77 ILE A CA 1
ATOM 601 C C . ILE A 1 77 ? 30.822 2.238 -47.892 1.00 96.81 77 ILE A C 1
ATOM 603 O O . ILE A 1 77 ? 29.940 2.402 -47.045 1.00 96.81 77 ILE A O 1
ATOM 607 N N . GLU A 1 78 ? 31.167 1.025 -48.328 1.00 97.50 78 GLU A N 1
ATOM 608 C CA . GLU A 1 78 ? 30.570 -0.213 -47.821 1.00 97.50 78 GLU A CA 1
ATOM 609 C C . GLU A 1 78 ? 30.914 -0.451 -46.340 1.00 97.50 78 GLU A C 1
ATOM 611 O O . GLU A 1 78 ? 30.008 -0.705 -45.539 1.00 97.50 78 GLU A O 1
ATOM 616 N N . GLU A 1 79 ? 32.178 -0.257 -45.944 1.00 97.50 79 GLU A N 1
ATOM 617 C CA . GLU A 1 79 ? 32.616 -0.340 -44.543 1.00 97.50 79 GLU A CA 1
ATOM 618 C C . GLU A 1 79 ? 31.897 0.691 -43.652 1.00 97.50 79 GLU A C 1
ATOM 620 O O . GLU A 1 79 ? 31.380 0.348 -42.583 1.00 97.50 79 GLU A O 1
ATOM 625 N N . MET A 1 80 ? 31.778 1.947 -44.102 1.00 96.88 80 MET A N 1
ATOM 626 C CA . MET A 1 80 ? 31.002 2.969 -43.387 1.00 96.88 80 MET A CA 1
ATOM 627 C C . MET A 1 80 ? 29.523 2.577 -43.260 1.00 96.88 80 MET A C 1
ATOM 629 O O . MET A 1 80 ? 28.931 2.746 -42.191 1.00 96.88 80 MET A O 1
ATOM 633 N N . GLY A 1 81 ? 28.930 1.999 -44.309 1.00 97.50 81 GLY A N 1
ATOM 634 C CA . GLY A 1 81 ? 27.558 1.490 -44.292 1.00 97.50 81 GLY A CA 1
ATOM 635 C C . GLY A 1 81 ? 27.360 0.302 -43.340 1.00 97.50 81 GLY A C 1
ATOM 636 O O . GLY A 1 81 ? 26.299 0.166 -42.725 1.00 97.50 81 GLY A O 1
ATOM 637 N N . GLU A 1 82 ? 28.367 -0.555 -43.165 1.00 97.19 82 GLU A N 1
ATOM 638 C CA . GLU A 1 82 ? 28.383 -1.566 -42.103 1.00 97.19 82 GLU A CA 1
ATOM 639 C C . GLU A 1 82 ? 28.479 -0.955 -40.708 1.00 97.19 82 GLU A C 1
ATOM 641 O O . GLU A 1 82 ? 27.736 -1.357 -39.808 1.00 97.19 82 GLU A O 1
ATOM 646 N N . HIS A 1 83 ? 29.385 0.004 -40.516 1.00 97.19 83 HIS A N 1
ATOM 647 C CA . HIS A 1 83 ? 29.581 0.655 -39.228 1.00 97.19 83 HIS A CA 1
ATOM 648 C C . HIS A 1 83 ? 28.312 1.400 -38.789 1.00 97.19 83 HIS A C 1
ATOM 650 O O . HIS A 1 83 ? 27.866 1.244 -37.652 1.00 97.19 83 HIS A O 1
ATOM 656 N N . GLN A 1 84 ? 27.656 2.111 -39.712 1.00 97.50 84 GLN A N 1
ATOM 657 C CA . GLN A 1 84 ? 26.372 2.769 -39.473 1.00 97.50 84 GLN A CA 1
ATOM 658 C C . GLN A 1 84 ? 25.269 1.764 -39.100 1.00 97.50 84 GLN A C 1
ATOM 660 O O . GLN A 1 84 ? 24.521 2.012 -38.155 1.00 97.50 84 GLN A O 1
ATOM 665 N N . ARG A 1 85 ? 25.185 0.603 -39.771 1.00 97.94 85 ARG A N 1
ATOM 666 C CA . ARG A 1 85 ? 24.231 -0.466 -39.409 1.00 97.94 85 ARG A CA 1
ATOM 667 C C . ARG A 1 85 ? 24.479 -1.012 -37.998 1.00 97.94 85 ARG A C 1
ATOM 669 O O . ARG A 1 85 ? 23.535 -1.108 -37.215 1.00 97.94 85 ARG A O 1
ATOM 676 N N . LYS A 1 86 ? 25.736 -1.313 -37.650 1.00 97.75 86 LYS A N 1
ATOM 677 C CA . LYS A 1 86 ? 26.149 -1.781 -36.310 1.00 97.75 86 LYS A CA 1
ATOM 678 C C . LYS A 1 86 ? 25.843 -0.736 -35.226 1.00 97.75 86 LYS A C 1
ATOM 680 O O . LYS A 1 86 ? 25.356 -1.079 -34.148 1.00 97.75 86 LYS A O 1
ATOM 685 N N . MET A 1 87 ? 26.065 0.545 -35.524 1.00 97.56 87 MET A N 1
ATOM 686 C CA . MET A 1 87 ? 25.744 1.657 -34.627 1.00 97.56 87 MET A CA 1
ATOM 687 C C . MET A 1 87 ? 24.230 1.802 -34.425 1.00 97.56 87 MET A C 1
ATOM 689 O O . MET A 1 87 ? 23.778 1.856 -33.285 1.00 97.56 87 MET A O 1
ATOM 693 N N . GLN A 1 88 ? 23.436 1.784 -35.501 1.00 97.69 88 GLN A N 1
ATOM 694 C CA . GLN A 1 88 ? 21.976 1.879 -35.414 1.00 97.69 88 GLN A CA 1
ATOM 695 C C . GLN A 1 88 ? 21.368 0.708 -34.632 1.00 97.69 88 GLN A C 1
ATOM 697 O O . GLN A 1 88 ? 20.491 0.922 -33.800 1.00 97.69 88 GLN A O 1
ATOM 702 N N . GLN A 1 89 ? 21.858 -0.518 -34.842 1.00 97.81 89 GLN A N 1
ATOM 703 C CA . GLN A 1 89 ? 21.439 -1.674 -34.048 1.00 97.81 89 GLN A CA 1
ATOM 704 C C . GLN A 1 89 ? 21.739 -1.461 -32.556 1.00 97.81 89 GLN A C 1
ATOM 706 O O . GLN A 1 89 ? 20.852 -1.622 -31.723 1.00 97.81 89 GLN A O 1
ATOM 711 N N . THR A 1 90 ? 22.953 -1.007 -32.228 1.00 97.56 90 THR A N 1
ATOM 712 C CA . THR A 1 90 ? 23.362 -0.709 -30.845 1.00 97.56 90 THR A CA 1
ATOM 713 C C . THR A 1 90 ? 22.477 0.365 -30.195 1.00 97.56 90 THR A C 1
ATOM 715 O O . THR A 1 90 ? 22.118 0.250 -29.023 1.00 97.56 90 THR A O 1
ATOM 718 N N . VAL A 1 91 ? 22.089 1.400 -30.949 1.00 97.38 91 VAL A N 1
ATOM 719 C CA . VAL A 1 91 ? 21.150 2.443 -30.497 1.00 97.38 91 VAL A CA 1
ATOM 720 C C . VAL A 1 91 ? 19.767 1.850 -30.212 1.00 97.38 91 VAL A C 1
ATOM 722 O O . VAL A 1 91 ? 19.232 2.080 -29.129 1.00 97.38 91 VAL A O 1
ATOM 725 N N . ASN A 1 92 ? 19.225 1.032 -31.119 1.00 97.50 92 ASN A N 1
ATOM 726 C CA . ASN A 1 92 ? 17.917 0.385 -30.952 1.00 97.50 92 ASN A CA 1
ATOM 727 C C . ASN A 1 92 ? 17.892 -0.572 -29.738 1.00 97.50 92 ASN A C 1
ATOM 729 O O . ASN A 1 92 ? 16.913 -0.625 -28.984 1.00 97.50 92 ASN A O 1
ATOM 733 N N . ASP A 1 93 ? 18.984 -1.310 -29.512 1.00 97.81 93 ASP A N 1
ATOM 734 C CA . ASP A 1 93 ? 19.148 -2.197 -28.355 1.00 97.81 93 ASP A CA 1
ATOM 735 C C . ASP A 1 93 ? 19.210 -1.396 -27.042 1.00 97.81 93 ASP A C 1
ATOM 737 O O . ASP A 1 93 ? 18.604 -1.780 -26.035 1.00 97.81 93 ASP A O 1
ATOM 741 N N . HIS A 1 94 ? 19.897 -0.248 -27.037 1.00 97.31 94 HIS A N 1
ATOM 742 C CA . HIS A 1 94 ? 19.920 0.668 -25.895 1.00 97.31 94 HIS A CA 1
ATOM 743 C C . HIS A 1 94 ? 18.560 1.316 -25.624 1.00 97.31 94 HIS A C 1
ATOM 745 O O . HIS A 1 94 ? 18.134 1.332 -24.469 1.00 97.31 94 HIS A O 1
ATOM 751 N N . GLU A 1 95 ? 17.841 1.773 -26.649 1.00 96.81 95 GLU A N 1
ATOM 752 C CA . GLU A 1 95 ? 16.480 2.306 -26.516 1.00 96.81 95 GLU A CA 1
ATOM 753 C C . GLU A 1 95 ? 15.533 1.258 -25.905 1.00 96.81 95 GLU A C 1
ATOM 755 O O . GLU A 1 95 ? 14.828 1.529 -24.928 1.00 96.81 95 GLU A O 1
ATOM 760 N N . THR A 1 96 ? 15.602 0.015 -26.390 1.00 97.00 96 THR A N 1
ATOM 761 C CA . THR A 1 96 ? 14.826 -1.114 -25.855 1.00 97.00 96 THR A CA 1
ATOM 762 C C . THR A 1 96 ? 15.162 -1.395 -24.385 1.00 97.00 96 THR A C 1
ATOM 764 O O . THR A 1 96 ? 14.263 -1.590 -23.558 1.00 97.00 96 THR A O 1
ATOM 767 N N . ARG A 1 97 ? 16.452 -1.382 -24.019 1.00 96.19 97 ARG A N 1
ATOM 768 C CA . ARG A 1 97 ? 16.908 -1.563 -22.628 1.00 96.19 97 ARG A CA 1
ATOM 769 C C . ARG A 1 97 ? 16.438 -0.428 -21.715 1.00 96.19 97 ARG A C 1
ATOM 771 O O . ARG A 1 97 ? 15.949 -0.715 -20.622 1.00 96.19 97 ARG A O 1
ATOM 778 N N . LEU A 1 98 ? 16.521 0.826 -22.160 1.00 95.81 98 LEU A N 1
ATOM 779 C CA . LEU A 1 98 ? 16.042 1.999 -21.419 1.00 95.81 98 LEU A CA 1
ATOM 780 C C . LEU A 1 98 ? 14.524 1.948 -21.205 1.00 95.81 98 LEU A C 1
ATOM 782 O O . LEU A 1 98 ? 14.060 2.096 -20.075 1.00 95.81 98 LEU A O 1
ATOM 786 N N . GLY A 1 99 ? 13.751 1.634 -22.249 1.00 95.69 99 GLY A N 1
ATOM 787 C CA . GLY A 1 99 ? 12.299 1.474 -22.147 1.00 95.69 99 GLY A CA 1
ATOM 788 C C . GLY A 1 99 ? 11.878 0.347 -21.195 1.00 95.69 99 GLY A C 1
ATOM 789 O O . GLY A 1 99 ? 10.849 0.448 -20.526 1.00 95.69 99 GLY A O 1
ATOM 790 N N . ASN A 1 100 ? 12.672 -0.722 -21.082 1.00 95.19 100 ASN A N 1
ATOM 791 C CA . ASN A 1 100 ? 12.446 -1.783 -20.097 1.00 95.19 100 ASN A CA 1
ATOM 792 C C . ASN A 1 100 ? 12.828 -1.357 -18.671 1.00 95.19 100 ASN A C 1
ATOM 794 O O . ASN A 1 100 ? 12.085 -1.659 -17.734 1.00 95.19 100 ASN A O 1
ATOM 798 N N . PHE A 1 101 ? 13.926 -0.616 -18.501 1.00 93.00 101 PHE A N 1
ATOM 799 C CA . PHE A 1 101 ? 14.339 -0.067 -17.208 1.00 93.00 101 PHE A CA 1
ATOM 800 C C . PHE A 1 101 ? 13.300 0.917 -16.648 1.00 93.00 101 PHE A C 1
ATOM 802 O O . PHE A 1 101 ? 12.879 0.778 -15.501 1.00 93.00 101 PHE A O 1
ATOM 809 N N . GLU A 1 102 ? 12.799 1.840 -17.473 1.00 93.69 102 GLU A N 1
ATOM 810 C CA . GLU A 1 102 ? 11.771 2.812 -17.080 1.00 93.69 102 GLU A CA 1
ATOM 811 C C . GLU A 1 102 ? 10.456 2.118 -16.662 1.00 93.69 102 GLU A C 1
ATOM 813 O O . GLU A 1 102 ? 9.855 2.453 -15.637 1.00 93.69 102 GLU A O 1
ATOM 818 N N . LYS A 1 103 ? 10.031 1.079 -17.399 1.00 93.06 103 LYS A N 1
ATOM 819 C CA . LYS A 1 103 ? 8.885 0.229 -17.017 1.00 93.06 103 LYS A CA 1
ATOM 820 C C . LYS A 1 103 ? 9.125 -0.489 -15.684 1.00 93.06 103 LYS A C 1
ATOM 822 O O . LYS A 1 103 ? 8.198 -0.578 -14.879 1.00 93.06 103 LYS A O 1
ATOM 827 N N . GLY A 1 104 ? 10.339 -0.987 -15.442 1.00 91.75 104 GLY A N 1
ATOM 828 C CA . GLY A 1 104 ? 10.736 -1.604 -14.173 1.00 91.75 104 GLY A CA 1
ATOM 829 C C . GLY A 1 104 ? 10.667 -0.621 -13.003 1.00 91.75 104 GLY A C 1
ATOM 830 O O . GLY A 1 104 ? 10.029 -0.911 -11.991 1.00 91.75 104 GLY A O 1
ATOM 831 N N . GLN A 1 105 ? 11.222 0.580 -13.174 1.00 92.56 105 GLN A N 1
ATOM 832 C CA . GLN A 1 105 ? 11.189 1.646 -12.172 1.00 92.56 105 GLN A CA 1
ATOM 833 C C . GLN A 1 105 ? 9.749 2.069 -11.835 1.00 92.56 105 GLN A C 1
ATOM 835 O O . GLN A 1 105 ? 9.394 2.159 -10.661 1.00 92.56 105 GLN A O 1
ATOM 840 N N . LYS A 1 106 ? 8.886 2.249 -12.848 1.00 91.12 106 LYS A N 1
ATOM 841 C CA . LYS A 1 106 ? 7.458 2.574 -12.660 1.00 91.12 106 LYS A CA 1
ATOM 842 C C . LYS A 1 106 ? 6.696 1.482 -11.893 1.00 91.12 106 LYS A C 1
ATOM 844 O O . LYS A 1 106 ? 5.832 1.811 -11.081 1.00 91.12 106 LYS A O 1
ATOM 849 N N . ARG A 1 107 ? 7.013 0.196 -12.112 1.00 89.00 107 ARG A N 1
ATOM 850 C CA . ARG A 1 107 ? 6.440 -0.927 -11.339 1.00 89.00 107 ARG A CA 1
ATOM 851 C C . ARG A 1 107 ? 6.902 -0.895 -9.884 1.00 89.00 107 ARG A C 1
ATOM 853 O O . ARG A 1 107 ? 6.054 -0.833 -9.001 1.00 89.00 107 ARG A O 1
ATOM 860 N N . SER A 1 108 ? 8.211 -0.808 -9.650 1.00 87.00 108 SER A N 1
ATOM 861 C CA . SER A 1 108 ? 8.791 -0.764 -8.301 1.00 87.00 108 SER A CA 1
ATOM 862 C C . SER A 1 108 ? 8.282 0.430 -7.478 1.00 87.00 108 SER A C 1
ATOM 864 O O . SER A 1 108 ? 7.911 0.273 -6.316 1.00 87.00 108 SER A O 1
ATOM 866 N N . ALA A 1 109 ? 8.164 1.617 -8.086 1.00 89.62 109 ALA A N 1
ATOM 867 C CA . ALA A 1 109 ? 7.593 2.793 -7.428 1.00 89.62 109 ALA A CA 1
ATOM 868 C C . ALA A 1 109 ? 6.117 2.587 -7.033 1.00 89.62 109 ALA A C 1
ATOM 870 O O . ALA A 1 109 ? 5.705 2.976 -5.938 1.00 89.62 109 ALA A O 1
ATOM 871 N N . LYS A 1 110 ? 5.325 1.938 -7.899 1.00 88.25 110 LYS A N 1
ATOM 872 C CA . LYS A 1 110 ? 3.928 1.595 -7.609 1.00 88.25 110 LYS A CA 1
ATOM 873 C C . LYS A 1 110 ? 3.814 0.551 -6.496 1.00 88.25 110 LYS A C 1
ATOM 875 O O . LYS A 1 110 ? 2.986 0.721 -5.608 1.00 88.25 110 LYS A O 1
ATOM 880 N N . GLU A 1 111 ? 4.629 -0.497 -6.532 1.00 86.25 111 GLU A N 1
ATOM 881 C CA . GLU A 1 111 ? 4.674 -1.545 -5.502 1.00 86.25 111 GLU A CA 1
ATOM 882 C C . GLU A 1 111 ? 5.051 -0.956 -4.138 1.00 86.25 111 GLU A C 1
ATOM 884 O O . GLU A 1 111 ? 4.350 -1.196 -3.157 1.00 86.25 111 GLU A O 1
ATOM 889 N N . LYS A 1 112 ? 6.069 -0.084 -4.087 1.00 87.19 112 LYS A N 1
ATOM 890 C CA . LYS A 1 112 ? 6.454 0.630 -2.863 1.00 87.19 112 LYS A CA 1
ATOM 891 C C . LYS A 1 112 ? 5.316 1.500 -2.311 1.00 87.19 112 LYS A C 1
ATOM 893 O O . LYS A 1 112 ? 5.059 1.454 -1.113 1.00 87.19 112 LYS A O 1
ATOM 898 N N . MET A 1 113 ? 4.604 2.243 -3.164 1.00 87.38 113 MET A N 1
ATOM 899 C CA . MET A 1 113 ? 3.447 3.053 -2.747 1.00 87.38 113 MET A CA 1
ATOM 900 C C . MET A 1 113 ? 2.267 2.192 -2.260 1.00 87.38 113 MET A C 1
ATOM 902 O O . MET A 1 113 ? 1.571 2.565 -1.312 1.00 87.38 113 MET A O 1
ATOM 906 N N . GLU A 1 114 ? 2.002 1.053 -2.906 1.00 87.94 114 GLU A N 1
ATOM 907 C CA . GLU A 1 114 ? 0.964 0.116 -2.461 1.00 87.94 114 GLU A CA 1
ATOM 908 C C . GLU A 1 114 ? 1.312 -0.500 -1.095 1.00 87.94 114 GLU A C 1
ATOM 910 O O . GLU A 1 114 ? 0.427 -0.610 -0.243 1.00 87.94 114 GLU A O 1
ATOM 915 N N . GLU A 1 115 ? 2.585 -0.833 -0.864 1.00 88.88 115 GLU A N 1
ATOM 916 C CA . GLU A 1 115 ? 3.082 -1.386 0.398 1.00 88.88 115 GLU A CA 1
ATOM 917 C C . GLU A 1 115 ? 3.095 -0.348 1.531 1.00 88.88 115 GLU A C 1
ATOM 919 O O . GLU A 1 115 ? 2.601 -0.624 2.621 1.00 88.88 115 GLU A O 1
ATOM 924 N N . GLU A 1 116 ? 3.536 0.883 1.273 1.00 88.88 116 GLU A N 1
ATOM 925 C CA . GLU A 1 116 ? 3.450 1.995 2.230 1.00 88.88 116 GLU A CA 1
ATOM 926 C C . GLU A 1 116 ? 1.990 2.256 2.644 1.00 88.88 116 GLU A C 1
ATOM 928 O O . GLU A 1 116 ? 1.655 2.302 3.830 1.00 88.88 116 GLU A O 1
ATOM 933 N N . ARG A 1 117 ? 1.064 2.294 1.674 1.00 90.50 117 ARG A N 1
ATOM 934 C CA . ARG A 1 117 ? -0.378 2.400 1.953 1.00 90.50 117 ARG A CA 1
ATOM 935 C C . ARG A 1 117 ? -0.906 1.210 2.761 1.00 90.50 117 ARG A C 1
ATOM 937 O O . ARG A 1 117 ? -1.823 1.394 3.567 1.00 90.50 117 ARG A O 1
ATOM 944 N N . ARG A 1 118 ? -0.390 -0.004 2.541 1.00 93.31 118 ARG A N 1
ATOM 945 C CA . ARG A 1 118 ? -0.750 -1.213 3.303 1.00 93.31 118 ARG A CA 1
ATOM 946 C C . ARG A 1 118 ? -0.291 -1.086 4.756 1.00 93.31 118 ARG A C 1
ATOM 948 O O . ARG A 1 118 ? -1.103 -1.288 5.655 1.00 93.31 118 ARG A O 1
ATOM 955 N N . ILE A 1 119 ? 0.959 -0.681 4.966 1.00 93.25 119 ILE A N 1
ATOM 956 C CA . ILE A 1 119 ? 1.592 -0.469 6.273 1.00 93.25 119 ILE A CA 1
ATOM 957 C C . ILE A 1 119 ? 0.927 0.673 7.062 1.00 93.25 119 ILE A C 1
ATOM 959 O O . ILE A 1 119 ? 0.862 0.597 8.285 1.00 93.25 119 ILE A O 1
ATOM 963 N N . CYS A 1 120 ? 0.336 1.668 6.396 1.00 95.94 120 CYS A N 1
ATOM 964 C CA . CYS A 1 120 ? -0.474 2.717 7.033 1.00 95.94 120 CYS A CA 1
ATOM 965 C C . CYS A 1 120 ? -1.981 2.382 7.150 1.00 95.94 120 CYS A C 1
ATOM 967 O O . CYS A 1 120 ? -2.761 3.204 7.634 1.00 95.94 120 CYS A O 1
ATOM 969 N N . SER A 1 121 ? -2.430 1.200 6.705 1.00 96.56 121 SER A N 1
ATOM 970 C CA . SER A 1 121 ? -3.839 0.774 6.764 1.00 96.56 121 SER A CA 1
ATOM 971 C C . SER A 1 121 ? -4.110 -0.193 7.920 1.00 96.56 121 SER A C 1
ATOM 973 O O . SER A 1 121 ? -3.368 -1.158 8.097 1.00 96.56 121 SER A O 1
ATOM 975 N N . ARG A 1 122 ? -5.230 -0.005 8.630 1.00 96.69 122 ARG A N 1
ATOM 976 C CA . ARG A 1 122 ? -5.830 -0.949 9.599 1.00 96.69 122 ARG A CA 1
ATOM 977 C C . ARG A 1 122 ? -7.240 -1.314 9.150 1.00 96.69 122 ARG A C 1
ATOM 979 O O . ARG A 1 122 ? -7.956 -0.482 8.595 1.00 96.69 122 ARG A O 1
ATOM 986 N N . VAL A 1 123 ? -7.647 -2.558 9.369 1.00 95.25 123 VAL A N 1
ATOM 987 C CA . VAL A 1 123 ? -9.016 -3.036 9.147 1.00 95.25 123 VAL A CA 1
ATOM 988 C C . VAL A 1 123 ? -9.523 -3.618 10.454 1.00 95.25 123 VAL A C 1
ATOM 990 O O . VAL A 1 123 ? -8.994 -4.616 10.928 1.00 95.25 123 VAL A O 1
ATOM 993 N N . VAL A 1 124 ? -10.558 -3.003 11.016 1.00 95.62 124 VAL A N 1
ATOM 994 C CA . VAL A 1 124 ? -11.256 -3.511 12.197 1.00 95.62 124 VAL A CA 1
ATOM 995 C C . VAL A 1 124 ? -12.442 -4.342 11.718 1.00 95.62 124 VAL A C 1
ATOM 997 O O . VAL A 1 124 ? -13.404 -3.808 11.162 1.00 95.62 124 VAL A O 1
ATOM 1000 N N . LEU A 1 125 ? -12.346 -5.657 11.882 1.00 93.50 125 LEU A N 1
ATOM 1001 C CA . LEU A 1 125 ? -13.419 -6.621 11.644 1.00 93.50 125 LEU A CA 1
ATOM 1002 C C . LEU A 1 125 ? -14.456 -6.523 12.774 1.00 93.50 125 LEU A C 1
ATOM 1004 O O . LEU A 1 125 ? -14.116 -6.152 13.897 1.00 93.50 125 LEU A O 1
ATOM 1008 N N . GLY A 1 126 ? -15.723 -6.798 12.465 1.00 90.75 126 GLY A N 1
ATOM 1009 C CA . GLY A 1 126 ? -16.873 -6.569 13.347 1.00 90.75 126 GLY A CA 1
ATOM 1010 C C . GLY A 1 126 ? -17.365 -5.113 13.335 1.00 90.75 126 GLY A C 1
ATOM 1011 O O . GLY A 1 126 ? -18.571 -4.875 13.288 1.00 90.75 126 GLY A O 1
ATOM 1012 N N . LEU A 1 127 ? -16.465 -4.122 13.281 1.00 94.12 127 LEU A N 1
ATOM 1013 C CA . LEU A 1 127 ? -16.814 -2.704 13.457 1.00 94.12 127 LEU A CA 1
ATOM 1014 C C . LEU A 1 127 ? -17.646 -2.131 12.296 1.00 94.12 127 LEU A C 1
ATOM 1016 O O . LEU A 1 127 ? -17.157 -1.975 11.170 1.00 94.12 127 LEU A O 1
ATOM 1020 N N . LYS A 1 128 ? -18.882 -1.719 12.599 1.00 93.25 128 LYS A N 1
ATOM 1021 C CA . LYS A 1 128 ? -19.797 -1.023 11.683 1.00 93.25 128 LYS A CA 1
ATOM 1022 C C . LYS A 1 128 ? -19.919 0.450 12.059 1.00 93.25 128 LYS A C 1
ATOM 1024 O O . LYS A 1 128 ? -20.539 0.775 13.064 1.00 93.25 128 LYS A O 1
ATOM 1029 N N . LEU A 1 129 ? -19.401 1.348 11.223 1.00 94.56 129 LEU A N 1
ATOM 1030 C CA . LEU A 1 129 ? -19.597 2.788 11.409 1.00 94.56 129 LEU A CA 1
ATOM 1031 C C . LEU A 1 129 ? -20.669 3.330 10.449 1.00 94.56 129 LEU A C 1
ATOM 1033 O O . LEU A 1 129 ? -20.727 2.897 9.291 1.00 94.56 129 LEU A O 1
ATOM 1037 N N . PRO A 1 130 ? -21.500 4.301 10.873 1.00 94.06 130 PRO A N 1
ATOM 1038 C CA . PRO A 1 130 ? -22.369 5.039 9.964 1.00 94.06 130 PRO A CA 1
ATOM 1039 C C . PRO A 1 130 ? -21.563 5.666 8.820 1.00 94.06 130 PRO A C 1
ATOM 1041 O O . PRO A 1 130 ? -20.492 6.231 9.030 1.00 94.06 130 PRO A O 1
ATOM 1044 N N . LYS A 1 131 ? -22.072 5.556 7.585 1.00 93.12 131 LYS A N 1
ATOM 1045 C CA . LYS A 1 131 ? -21.388 6.093 6.391 1.00 93.12 131 LYS A CA 1
ATOM 1046 C C . LYS A 1 131 ? -21.398 7.621 6.347 1.00 93.12 131 LYS A C 1
ATOM 1048 O O . LYS A 1 131 ? -20.433 8.224 5.885 1.00 93.12 131 LYS A O 1
ATOM 1053 N N . LYS A 1 132 ? -22.491 8.237 6.808 1.00 95.06 132 LYS A N 1
ATOM 1054 C CA . LYS A 1 132 ? -22.559 9.683 7.023 1.00 95.06 132 LYS A CA 1
ATOM 1055 C C . LYS A 1 132 ? -21.641 10.025 8.199 1.00 95.06 132 LYS A C 1
ATOM 1057 O O . LYS A 1 132 ? -21.651 9.306 9.189 1.00 95.06 132 LYS A O 1
ATOM 1062 N N . ASP A 1 133 ? -20.838 11.077 8.056 1.00 94.94 133 ASP A N 1
ATOM 1063 C CA . ASP A 1 133 ? -19.940 11.587 9.102 1.00 94.94 133 ASP A CA 1
ATOM 1064 C C . ASP A 1 133 ? -18.964 10.529 9.671 1.00 94.94 133 ASP A C 1
ATOM 1066 O O . ASP A 1 133 ? -18.506 10.613 10.811 1.00 94.94 133 ASP A O 1
ATOM 1070 N N . ILE A 1 134 ? -18.589 9.535 8.850 1.00 96.25 134 ILE A N 1
ATOM 1071 C CA . ILE A 1 134 ? -17.832 8.341 9.266 1.00 96.25 134 ILE A CA 1
ATOM 1072 C C . ILE A 1 134 ? -16.514 8.646 9.996 1.00 96.25 134 ILE A C 1
ATOM 1074 O O . ILE A 1 134 ? -16.142 7.916 10.912 1.00 96.25 134 ILE A O 1
ATOM 1078 N N . ARG A 1 135 ? -15.814 9.738 9.649 1.00 96.81 135 ARG A N 1
ATOM 1079 C CA . ARG A 1 135 ? -14.589 10.160 10.358 1.00 96.81 135 ARG A CA 1
ATOM 1080 C C . ARG A 1 135 ? -14.871 10.585 11.804 1.00 96.81 135 ARG A C 1
ATOM 1082 O O . ARG A 1 135 ? -14.042 10.326 12.669 1.00 96.81 135 ARG A O 1
ATOM 1089 N N . ILE A 1 136 ? -16.022 11.211 12.066 1.00 97.06 136 ILE A N 1
ATOM 1090 C CA . ILE A 1 136 ? -16.450 11.607 13.416 1.00 97.06 136 ILE A CA 1
ATOM 1091 C C . ILE A 1 136 ? -16.814 10.353 14.214 1.00 97.06 136 ILE A C 1
ATOM 1093 O O . ILE A 1 136 ? -16.333 10.177 15.328 1.00 97.06 136 ILE A O 1
ATOM 1097 N N . HIS A 1 137 ? -17.566 9.424 13.618 1.00 97.25 137 HIS A N 1
ATOM 1098 C CA . HIS A 1 137 ? -17.858 8.138 14.258 1.00 97.25 137 HIS A CA 1
ATOM 1099 C C . HIS A 1 137 ? -16.590 7.316 14.546 1.00 97.25 137 HIS A C 1
ATOM 1101 O O . HIS A 1 137 ? -16.494 6.713 15.609 1.00 97.25 137 HIS A O 1
ATOM 1107 N N . ALA A 1 138 ? -15.588 7.345 13.662 1.00 97.56 138 ALA A N 1
ATOM 1108 C CA . ALA A 1 138 ? -14.301 6.690 13.892 1.00 97.56 138 ALA A CA 1
ATOM 1109 C C . ALA A 1 138 ? -13.506 7.341 15.034 1.00 97.56 138 ALA A C 1
ATOM 1111 O O . ALA A 1 138 ? -12.954 6.629 15.868 1.00 97.56 138 ALA A O 1
ATOM 1112 N N . LYS A 1 139 ? -13.493 8.678 15.118 1.00 98.06 139 LYS A N 1
ATOM 1113 C CA . LYS A 1 139 ? -12.904 9.410 16.250 1.00 98.06 139 LYS A CA 1
ATOM 1114 C C . LYS A 1 139 ? -13.585 9.050 17.569 1.00 98.06 139 LYS A C 1
ATOM 1116 O O . LYS A 1 139 ? -12.900 8.779 18.549 1.00 98.06 139 LYS A O 1
ATOM 1121 N N . ASN A 1 140 ? -14.917 9.027 17.584 1.00 97.69 140 ASN A N 1
ATOM 1122 C CA . ASN A 1 140 ? -15.692 8.697 18.777 1.00 97.69 140 ASN A CA 1
ATOM 1123 C C . ASN A 1 140 ? -15.441 7.247 19.210 1.00 97.69 140 ASN A C 1
ATOM 1125 O O . ASN A 1 140 ? -15.181 7.018 20.383 1.00 97.69 140 ASN A O 1
ATOM 1129 N N . PHE A 1 141 ? -15.410 6.295 18.269 1.00 97.69 141 PHE A N 1
ATOM 1130 C CA . PHE A 1 141 ? -15.006 4.914 18.546 1.00 97.69 141 PHE A CA 1
ATOM 1131 C C . PHE A 1 141 ? -13.614 4.847 19.194 1.00 97.69 141 PHE A C 1
ATOM 1133 O O . PHE A 1 141 ? -13.469 4.221 20.237 1.00 97.69 141 PHE A O 1
ATOM 1140 N N . ILE A 1 142 ? -12.612 5.537 18.634 1.00 98.12 142 ILE A N 1
ATOM 1141 C CA . ILE A 1 142 ? -11.246 5.580 19.187 1.00 98.12 142 ILE A CA 1
ATOM 1142 C C . ILE A 1 142 ? -11.228 6.171 20.603 1.00 98.12 142 ILE A C 1
ATOM 1144 O O . ILE A 1 142 ? -10.554 5.635 21.479 1.00 98.12 142 ILE A O 1
ATOM 1148 N N . TYR A 1 143 ? -11.980 7.247 20.842 1.00 98.44 143 TYR A N 1
ATOM 1149 C CA . TYR A 1 143 ? -12.102 7.873 22.158 1.00 98.44 143 TYR A CA 1
ATOM 1150 C C . TYR A 1 143 ? -12.720 6.922 23.193 1.00 98.44 143 TYR A C 1
ATOM 1152 O O . TYR A 1 143 ? -12.145 6.726 24.263 1.00 98.44 143 TYR A O 1
ATOM 1160 N N . THR A 1 144 ? -13.856 6.294 22.869 1.00 97.62 144 THR A N 1
ATOM 1161 C CA . THR A 1 144 ? -14.532 5.346 23.767 1.00 97.62 144 THR A CA 1
ATOM 1162 C C . THR A 1 144 ? -13.683 4.088 23.995 1.00 97.62 144 THR A C 1
ATOM 1164 O O . THR A 1 144 ? -13.609 3.604 25.119 1.00 97.62 144 THR A O 1
ATOM 1167 N N . ALA A 1 145 ? -12.987 3.595 22.967 1.00 97.50 145 ALA A N 1
ATOM 1168 C CA . ALA A 1 145 ? -12.081 2.448 23.052 1.00 97.50 145 ALA A CA 1
ATOM 1169 C C . ALA A 1 145 ? -10.840 2.724 23.916 1.00 97.50 145 ALA A C 1
ATOM 1171 O O . ALA A 1 145 ? -10.436 1.869 24.700 1.00 97.50 145 ALA A O 1
ATOM 1172 N N . ALA A 1 146 ? -10.251 3.920 23.819 1.00 97.81 146 ALA A N 1
ATOM 1173 C CA . ALA A 1 146 ? -9.136 4.318 24.676 1.00 97.81 146 ALA A CA 1
ATOM 1174 C C . ALA A 1 146 ? -9.561 4.462 26.150 1.00 97.81 146 ALA A C 1
ATOM 1176 O O . ALA A 1 146 ? -8.782 4.128 27.042 1.00 97.81 146 ALA A O 1
ATOM 1177 N N . LEU A 1 147 ? -10.795 4.925 26.392 1.00 97.38 147 LEU A N 1
ATOM 1178 C CA . LEU A 1 147 ? -11.396 5.095 27.720 1.00 97.38 147 LEU A CA 1
ATOM 1179 C C . LEU A 1 147 ? -11.859 3.804 28.408 1.00 97.38 147 LEU A C 1
ATOM 1181 O O . LEU A 1 147 ? -12.129 3.845 29.610 1.00 97.38 147 LEU A O 1
ATOM 1185 N N . ASP A 1 148 ? -12.039 2.704 27.676 1.00 95.75 148 ASP A N 1
ATOM 1186 C CA . ASP A 1 148 ? -12.650 1.489 28.221 1.00 95.75 148 ASP A CA 1
ATOM 1187 C C . ASP A 1 148 ? -11.803 0.929 29.386 1.00 95.75 148 ASP A C 1
ATOM 1189 O O . ASP A 1 148 ? -10.640 0.573 29.169 1.00 95.75 148 ASP A O 1
ATOM 1193 N N . PRO A 1 149 ? -12.345 0.806 30.619 1.00 92.75 149 PRO A N 1
ATOM 1194 C CA . PRO A 1 149 ? -11.615 0.229 31.751 1.00 92.75 149 PRO A CA 1
ATOM 1195 C C . PRO A 1 149 ? -11.225 -1.246 31.538 1.00 92.75 149 PRO A C 1
ATOM 1197 O O . PRO A 1 149 ? -10.291 -1.735 32.185 1.00 92.75 149 PRO A O 1
ATOM 1200 N N . ASN A 1 150 ? -11.910 -1.949 30.631 1.00 91.62 150 ASN A N 1
ATOM 1201 C CA . ASN A 1 150 ? -11.596 -3.317 30.222 1.00 91.62 150 ASN A CA 1
ATOM 1202 C C . ASN A 1 150 ? -10.700 -3.376 28.971 1.00 91.62 150 ASN A C 1
ATOM 1204 O O . ASN A 1 150 ? -10.150 -4.435 28.677 1.00 91.62 150 ASN A O 1
ATOM 1208 N N . GLY A 1 151 ? -10.528 -2.255 28.262 1.00 90.69 151 GLY A N 1
ATOM 1209 C CA . GLY A 1 151 ? -9.694 -2.145 27.066 1.00 90.69 151 GLY A CA 1
ATOM 1210 C C . GLY A 1 151 ? -8.192 -2.177 27.367 1.00 90.69 151 GLY A C 1
ATOM 1211 O O . GLY A 1 151 ? -7.765 -2.197 28.521 1.00 90.69 151 GLY A O 1
ATOM 1212 N N . ALA A 1 152 ? -7.365 -2.164 26.319 1.00 94.00 152 ALA A N 1
ATOM 1213 C CA . ALA A 1 152 ? -5.911 -2.253 26.466 1.00 94.00 152 ALA A CA 1
ATOM 1214 C C . ALA A 1 152 ? -5.275 -0.972 27.051 1.00 94.00 152 ALA A C 1
ATOM 1216 O O . ALA A 1 152 ? -4.383 -1.065 27.894 1.00 94.00 152 ALA A O 1
ATOM 1217 N N . ARG A 1 153 ? -5.747 0.219 26.643 1.00 94.44 153 ARG A N 1
ATOM 1218 C CA . ARG A 1 153 ? -5.153 1.517 27.035 1.00 94.44 153 ARG A CA 1
ATOM 1219 C C . ARG A 1 153 ? -5.569 1.999 28.425 1.00 94.44 153 ARG A C 1
ATOM 1221 O O . ARG A 1 153 ? -4.704 2.369 29.213 1.00 94.44 153 ARG A O 1
ATOM 1228 N N . LYS A 1 154 ? -6.877 2.000 28.718 1.00 95.00 154 LYS A N 1
ATOM 1229 C CA . LYS A 1 154 ? -7.464 2.510 29.979 1.00 95.00 154 LYS A CA 1
ATOM 1230 C C . LYS A 1 154 ? -7.071 3.968 30.265 1.00 95.00 154 LYS A C 1
ATOM 1232 O O . LYS A 1 154 ? -6.783 4.345 31.401 1.00 95.00 154 LYS A O 1
ATOM 1237 N N . ASP A 1 155 ? -7.026 4.776 29.208 1.00 97.69 155 ASP A N 1
ATOM 1238 C CA . ASP A 1 155 ? -6.617 6.177 29.255 1.00 97.69 155 ASP A CA 1
ATOM 1239 C C . ASP A 1 155 ? -7.562 7.008 30.140 1.00 97.69 155 ASP A C 1
ATOM 1241 O O . ASP A 1 155 ? -8.772 6.783 30.207 1.00 97.69 155 ASP A O 1
ATOM 1245 N N . THR A 1 156 ? -7.036 8.065 30.762 1.00 98.00 156 THR A N 1
ATOM 1246 C CA . THR A 1 156 ? -7.892 9.118 31.330 1.00 98.00 156 THR A CA 1
ATOM 1247 C C . THR A 1 156 ? -8.627 9.882 30.222 1.00 98.00 156 THR A C 1
ATOM 1249 O O . THR A 1 156 ? -8.172 9.939 29.080 1.00 98.00 156 THR A O 1
ATOM 1252 N N . ARG A 1 157 ? -9.725 10.580 30.556 1.00 97.88 157 ARG A N 1
ATOM 1253 C CA . ARG A 1 157 ? -10.483 11.418 29.594 1.00 97.88 157 ARG A CA 1
ATOM 1254 C C . ARG A 1 157 ? -9.613 12.396 28.801 1.00 97.88 157 ARG A C 1
ATOM 1256 O O . ARG A 1 157 ? -9.889 12.621 27.628 1.00 97.88 157 ARG A O 1
ATOM 1263 N N . LEU A 1 158 ? -8.571 12.957 29.418 1.00 98.12 158 LEU A N 1
ATOM 1264 C CA . LEU A 1 158 ? -7.657 13.881 28.746 1.00 98.12 158 LEU A CA 1
ATOM 1265 C C . LEU A 1 158 ? -6.727 13.152 27.762 1.00 98.12 158 LEU A C 1
ATOM 1267 O O . LEU A 1 158 ? -6.561 13.607 26.633 1.00 98.12 158 LEU A O 1
ATOM 1271 N N . GLN A 1 159 ? -6.169 12.005 28.165 1.00 98.12 159 GLN A N 1
ATOM 1272 C CA . GLN A 1 159 ? -5.321 11.170 27.305 1.00 98.12 159 GLN A CA 1
ATOM 1273 C C . GLN A 1 159 ? -6.111 10.606 26.119 1.00 98.12 159 GLN A C 1
ATOM 1275 O O . GLN A 1 159 ? -5.683 10.770 24.980 1.00 98.12 159 GLN A O 1
ATOM 1280 N N . ALA A 1 160 ? -7.299 10.044 26.362 1.00 98.25 160 ALA A N 1
ATOM 1281 C CA . ALA A 1 160 ? -8.168 9.508 25.319 1.00 98.25 160 ALA A CA 1
ATOM 1282 C C . ALA A 1 160 ? -8.615 10.592 24.323 1.00 98.25 160 ALA A C 1
ATOM 1284 O O . ALA A 1 160 ? -8.650 10.345 23.118 1.00 98.25 160 ALA A O 1
ATOM 1285 N N . ALA A 1 161 ? -8.923 11.808 24.799 1.00 98.25 161 ALA A N 1
ATOM 1286 C CA . ALA A 1 161 ? -9.271 12.935 23.932 1.00 98.25 161 ALA A CA 1
ATOM 1287 C C . ALA A 1 161 ? -8.094 13.351 23.036 1.00 98.25 161 ALA A C 1
ATOM 1289 O O . ALA A 1 161 ? -8.275 13.505 21.828 1.00 98.25 161 ALA A O 1
ATOM 1290 N N . ALA A 1 162 ? -6.891 13.481 23.606 1.00 98.25 162 ALA A N 1
ATOM 1291 C CA . ALA A 1 162 ? -5.682 13.805 22.852 1.00 98.25 162 ALA A CA 1
ATOM 1292 C C . ALA A 1 162 ? -5.331 12.706 21.832 1.00 98.25 162 ALA A C 1
ATOM 1294 O O . ALA A 1 162 ? -5.057 13.002 20.672 1.00 98.25 162 ALA A O 1
ATOM 1295 N N . PHE A 1 163 ? -5.408 11.436 22.235 1.00 98.19 163 PHE A N 1
ATOM 1296 C CA . PHE A 1 163 ? -5.167 10.281 21.370 1.00 98.19 163 PHE A CA 1
ATOM 1297 C C . PHE A 1 163 ? -6.152 10.230 20.192 1.00 98.19 163 PHE A C 1
ATOM 1299 O O . PHE A 1 163 ? -5.736 10.139 19.037 1.00 98.19 163 PHE A O 1
ATOM 1306 N N . ALA A 1 164 ? -7.454 10.371 20.460 1.00 98.19 164 ALA A N 1
ATOM 1307 C CA . ALA A 1 164 ? -8.482 10.394 19.421 1.00 98.19 164 ALA A CA 1
ATOM 1308 C C . ALA A 1 164 ? -8.348 11.599 18.473 1.00 98.19 164 ALA A C 1
ATOM 1310 O O . ALA A 1 164 ? -8.626 11.467 17.281 1.00 98.19 164 ALA A O 1
ATOM 1311 N N . GLU A 1 165 ? -7.905 12.759 18.966 1.00 98.19 165 GLU A N 1
ATOM 1312 C CA . GLU A 1 165 ? -7.599 13.927 18.133 1.00 98.19 165 GLU A CA 1
ATOM 1313 C C . GLU A 1 165 ? -6.407 13.662 17.200 1.00 98.19 165 GLU A C 1
ATOM 1315 O O . GLU A 1 165 ? -6.544 13.834 15.989 1.00 98.19 165 GLU A O 1
ATOM 1320 N N . THR A 1 166 ? -5.286 13.151 17.723 1.00 97.81 166 THR A N 1
ATOM 1321 C CA . THR A 1 166 ? -4.106 12.767 16.925 1.00 97.81 166 THR A CA 1
ATOM 1322 C C . THR A 1 166 ? -4.474 11.779 15.814 1.00 97.81 166 THR A C 1
ATOM 1324 O O . THR A 1 166 ? -4.128 11.988 14.649 1.00 97.81 166 THR A O 1
ATOM 1327 N N . MET A 1 167 ? -5.251 10.740 16.140 1.00 97.31 167 MET A N 1
ATOM 1328 C CA . MET A 1 167 ? -5.741 9.764 15.157 1.00 97.31 167 MET A CA 1
ATOM 1329 C C . MET A 1 167 ? -6.647 10.401 14.099 1.00 97.31 167 MET A C 1
ATOM 1331 O O . MET A 1 167 ? -6.520 10.115 12.907 1.00 97.31 167 MET A O 1
ATOM 1335 N N . PHE A 1 168 ? -7.552 11.288 14.516 1.00 97.31 168 PHE A N 1
ATOM 1336 C CA . PHE A 1 168 ? -8.498 11.949 13.622 1.00 97.31 168 PHE A CA 1
ATOM 1337 C C . PHE A 1 168 ? -7.815 12.890 12.623 1.00 97.31 168 PHE A C 1
ATOM 1339 O O . PHE A 1 168 ? -8.203 12.913 11.447 1.00 97.31 168 PHE A O 1
ATOM 1346 N N . GLN A 1 169 ? -6.792 13.624 13.072 1.00 97.44 169 GLN A N 1
ATOM 1347 C CA . GLN A 1 169 ? -5.952 14.477 12.228 1.00 97.44 169 GLN A CA 1
ATOM 1348 C C . GLN A 1 169 ? -5.115 13.650 11.242 1.00 97.44 169 GLN A C 1
ATOM 1350 O O . GLN A 1 169 ? -4.972 14.040 10.084 1.00 97.44 169 GLN A O 1
ATOM 1355 N N . ALA A 1 170 ? -4.640 12.474 11.659 1.00 97.00 170 ALA A N 1
ATOM 1356 C CA . ALA A 1 170 ? -3.867 11.564 10.818 1.00 97.00 170 ALA A CA 1
ATOM 1357 C C . ALA A 1 170 ? -4.693 10.753 9.798 1.00 97.00 170 ALA A C 1
ATOM 1359 O O . ALA A 1 170 ? -4.104 10.101 8.936 1.00 97.00 170 ALA A O 1
ATOM 1360 N N . PHE A 1 171 ? -6.031 10.755 9.849 1.00 95.62 171 PHE A N 1
ATOM 1361 C CA . PHE A 1 171 ? -6.848 10.014 8.879 1.00 95.62 171 PHE A CA 1
ATOM 1362 C C . PHE A 1 171 ? -6.687 10.546 7.442 1.00 95.62 171 PHE A C 1
ATOM 1364 O O . PHE A 1 171 ? -7.215 11.604 7.094 1.00 95.62 171 PHE A O 1
ATOM 1371 N N . GLN A 1 172 ? -6.086 9.731 6.569 1.00 95.81 172 GLN A N 1
ATOM 1372 C CA . GLN A 1 172 ? -6.170 9.882 5.111 1.00 95.81 172 GLN A CA 1
ATOM 1373 C C . GLN A 1 172 ? -7.487 9.326 4.546 1.00 95.81 172 GLN A C 1
ATOM 1375 O O . GLN A 1 172 ? -7.963 9.789 3.512 1.00 95.81 172 GLN A O 1
ATOM 1380 N N . GLY A 1 173 ? -8.100 8.339 5.208 1.00 95.25 173 GLY A N 1
ATOM 1381 C CA . GLY A 1 173 ? -9.388 7.793 4.784 1.00 95.25 173 GLY A CA 1
ATOM 1382 C C . GLY A 1 173 ? -9.993 6.806 5.776 1.00 95.25 173 GLY A C 1
ATOM 1383 O O . GLY A 1 173 ? -9.277 6.068 6.447 1.00 95.25 173 GLY A O 1
ATOM 1384 N N . VAL A 1 174 ? -11.326 6.775 5.843 1.00 97.06 174 VAL A N 1
ATOM 1385 C CA . VAL A 1 174 ? -12.096 5.808 6.639 1.00 97.06 174 VAL A CA 1
ATOM 1386 C C . VAL A 1 174 ? -13.254 5.281 5.794 1.00 97.06 174 VAL A C 1
ATOM 1388 O O . VAL A 1 174 ? -13.960 6.061 5.157 1.00 97.06 174 VAL A O 1
ATOM 1391 N N . MET A 1 175 ? -13.450 3.962 5.771 1.00 95.88 175 MET A N 1
ATOM 1392 C CA . MET A 1 175 ? -14.472 3.288 4.962 1.00 95.88 175 MET A CA 1
ATOM 1393 C C . MET A 1 175 ? -15.107 2.139 5.747 1.00 95.88 175 MET A C 1
ATOM 1395 O O . MET A 1 175 ? -14.393 1.229 6.160 1.00 95.88 175 MET A O 1
ATOM 1399 N N . SER A 1 176 ? -16.436 2.126 5.896 1.00 94.44 176 SER A N 1
ATOM 1400 C CA . SER A 1 176 ? -17.166 0.971 6.440 1.00 94.44 176 SER A CA 1
ATOM 1401 C C . SER A 1 176 ? -17.775 0.138 5.309 1.00 94.44 176 SER A C 1
ATOM 1403 O O . SER A 1 176 ? -18.368 0.672 4.365 1.00 94.44 176 SER A O 1
ATOM 1405 N N . MET A 1 177 ? -17.564 -1.173 5.383 1.00 92.06 177 MET A N 1
ATOM 1406 C CA . MET A 1 177 ? -17.828 -2.172 4.347 1.00 92.06 177 MET A CA 1
ATOM 1407 C C . MET A 1 177 ? -18.386 -3.447 4.998 1.00 92.06 177 MET A C 1
ATOM 1409 O O . MET A 1 177 ? -18.309 -3.612 6.214 1.00 92.06 177 MET A O 1
ATOM 1413 N N . ASN A 1 178 ? -18.919 -4.368 4.196 1.00 87.56 178 ASN A N 1
ATOM 1414 C CA . ASN A 1 178 ? -19.351 -5.679 4.685 1.00 87.56 178 ASN A CA 1
ATOM 1415 C C . ASN A 1 178 ? -18.280 -6.742 4.389 1.00 87.56 178 ASN A C 1
ATOM 1417 O O . ASN A 1 178 ? -17.597 -6.671 3.367 1.00 87.56 178 ASN A O 1
ATOM 1421 N N . HIS A 1 179 ? -18.170 -7.747 5.255 1.00 80.44 179 HIS A N 1
ATOM 1422 C CA . HIS A 1 179 ? -17.318 -8.924 5.096 1.00 80.44 179 HIS A CA 1
ATOM 1423 C C . HIS A 1 179 ? -18.155 -10.203 5.190 1.00 80.44 179 HIS A C 1
ATOM 1425 O O . HIS A 1 179 ? -19.078 -10.264 5.996 1.00 80.44 179 HIS A O 1
ATOM 1431 N N . GLN A 1 180 ? -17.813 -11.241 4.419 1.00 72.75 180 GLN A N 1
ATOM 1432 C CA . GLN A 1 180 ? -18.603 -12.480 4.368 1.00 72.75 180 GLN A CA 1
ATOM 1433 C C . GLN A 1 180 ? -18.672 -13.185 5.735 1.00 72.75 180 GLN A C 1
ATOM 1435 O O . GLN A 1 180 ? -19.764 -13.357 6.262 1.00 72.75 180 GLN A O 1
ATOM 1440 N N . SER A 1 181 ? -17.525 -13.500 6.345 1.00 73.19 181 SER A N 1
ATOM 1441 C CA . SER A 1 181 ? -17.469 -14.245 7.620 1.00 73.19 181 SER A CA 1
ATOM 1442 C C . SER A 1 181 ? -17.517 -13.371 8.886 1.00 73.19 181 SER A C 1
ATOM 1444 O O . SER A 1 181 ? -17.580 -13.903 9.986 1.00 73.19 181 SER A O 1
ATOM 1446 N N . TRP A 1 182 ? -17.429 -12.037 8.760 1.00 71.69 182 TRP A N 1
ATOM 1447 C CA . TRP A 1 182 ? -17.329 -11.106 9.912 1.00 71.69 182 TRP A CA 1
ATOM 1448 C C . TRP A 1 182 ? -18.439 -10.036 9.936 1.00 71.69 182 TRP A C 1
ATOM 1450 O O . TRP A 1 182 ? -18.432 -9.156 10.792 1.00 71.69 182 TRP A O 1
ATOM 1460 N N . GLY A 1 183 ? -19.393 -10.089 8.999 1.00 82.25 183 GLY A N 1
ATOM 1461 C CA . GLY A 1 183 ? -20.513 -9.150 8.903 1.00 82.25 183 GLY A CA 1
ATOM 1462 C C . GLY A 1 183 ? -20.070 -7.760 8.450 1.00 82.25 183 GLY A C 1
ATOM 1463 O O . GLY A 1 183 ? -20.109 -7.444 7.261 1.00 82.25 183 GLY A O 1
ATOM 1464 N N . SER A 1 184 ? -19.644 -6.928 9.393 1.00 87.94 184 SER A N 1
ATOM 1465 C CA . SER A 1 184 ? -19.127 -5.574 9.176 1.00 87.94 184 SER A CA 1
ATOM 1466 C C . SER A 1 184 ? -17.604 -5.511 9.272 1.00 87.94 184 SER A C 1
ATOM 1468 O O . SER A 1 184 ? -16.963 -6.274 9.988 1.00 87.94 184 SER A O 1
ATOM 1470 N N . MET A 1 185 ? -17.010 -4.560 8.558 1.00 93.06 185 MET A N 1
ATOM 1471 C CA . MET A 1 185 ? -15.634 -4.137 8.782 1.00 93.06 185 MET A CA 1
ATOM 1472 C C . MET A 1 185 ? -15.493 -2.636 8.550 1.00 93.06 185 MET A C 1
ATOM 1474 O O . MET A 1 185 ? -16.226 -2.036 7.760 1.00 93.06 185 MET A O 1
ATOM 1478 N N . THR A 1 186 ? -14.494 -2.034 9.180 1.00 95.75 186 THR A N 1
ATOM 1479 C CA . THR A 1 186 ? -14.110 -0.650 8.921 1.00 95.75 186 THR A CA 1
ATOM 1480 C C . THR A 1 186 ? -12.618 -0.574 8.640 1.00 95.75 186 THR A C 1
ATOM 1482 O O . THR A 1 186 ? -11.798 -0.962 9.468 1.00 95.75 186 THR A O 1
ATOM 1485 N N . LYS A 1 187 ? -12.259 -0.063 7.460 1.00 96.44 187 LYS A N 1
ATOM 1486 C CA . LYS A 1 187 ? -10.879 0.249 7.091 1.00 96.44 187 LYS A CA 1
ATOM 1487 C C . LYS A 1 187 ? -10.558 1.690 7.475 1.00 96.44 187 LYS A C 1
ATOM 1489 O O . LYS A 1 187 ? -11.288 2.599 7.086 1.00 96.44 187 LYS A O 1
ATOM 1494 N N . MET A 1 188 ? -9.443 1.887 8.165 1.00 97.69 188 MET A N 1
ATOM 1495 C 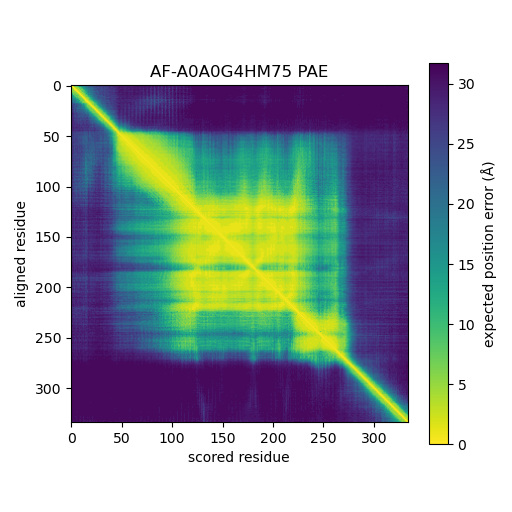CA . MET A 1 188 ? -8.841 3.185 8.465 1.00 97.69 188 MET A CA 1
ATOM 1496 C C . MET A 1 188 ? -7.464 3.253 7.797 1.00 97.69 188 MET A C 1
ATOM 1498 O O . MET A 1 188 ? -6.735 2.261 7.761 1.00 97.69 188 MET A O 1
ATOM 1502 N N . VAL A 1 189 ? -7.125 4.398 7.212 1.00 97.31 189 VAL A N 1
ATOM 1503 C CA . VAL A 1 189 ? -5.824 4.665 6.585 1.00 97.31 189 VAL A CA 1
ATOM 1504 C C . VAL A 1 189 ? -5.261 5.918 7.239 1.00 97.31 189 VAL A C 1
ATOM 1506 O O . VAL A 1 189 ? -5.899 6.974 7.204 1.00 97.31 189 VAL A O 1
ATOM 1509 N N . PHE A 1 190 ? -4.085 5.785 7.839 1.00 97.81 190 PHE A N 1
ATOM 1510 C CA . PHE A 1 190 ? -3.376 6.854 8.533 1.00 97.81 190 PHE A CA 1
ATOM 1511 C C . PHE A 1 190 ? -2.325 7.502 7.625 1.00 97.81 190 PHE A C 1
ATOM 1513 O O . PHE A 1 190 ? -1.956 6.954 6.588 1.00 97.81 190 PHE A O 1
ATOM 1520 N N . SER A 1 191 ? -1.850 8.685 8.004 1.00 96.31 191 SER A N 1
ATOM 1521 C CA . SER A 1 191 ? -0.830 9.436 7.269 1.00 96.31 191 SER A CA 1
ATOM 1522 C C . SER A 1 191 ? 0.587 8.893 7.440 1.00 96.31 191 SER A C 1
ATOM 1524 O O . SER A 1 191 ? 1.421 9.126 6.570 1.00 96.31 191 SER A O 1
ATOM 1526 N N . ALA A 1 192 ? 0.854 8.175 8.531 1.00 95.31 192 ALA A N 1
ATOM 1527 C CA . ALA A 1 192 ? 2.158 7.615 8.858 1.00 95.31 192 ALA A CA 1
ATOM 1528 C C . ALA A 1 192 ? 2.025 6.260 9.566 1.00 95.31 192 ALA A C 1
ATOM 1530 O O . ALA A 1 192 ? 1.074 6.022 10.316 1.00 95.31 192 ALA A O 1
ATOM 1531 N N . GLU A 1 193 ? 3.023 5.396 9.372 1.00 95.44 193 GLU A N 1
ATOM 1532 C CA . GLU A 1 193 ? 3.101 4.080 10.012 1.00 95.44 193 GLU A CA 1
ATOM 1533 C C . GLU A 1 193 ? 3.119 4.183 11.541 1.00 95.44 193 GLU A C 1
ATOM 1535 O O . GLU A 1 193 ? 2.482 3.376 12.212 1.00 95.44 193 GLU A O 1
ATOM 1540 N N . THR A 1 194 ? 3.822 5.172 12.100 1.00 96.06 194 THR A N 1
ATOM 1541 C CA . THR A 1 194 ? 3.901 5.388 13.553 1.00 96.06 194 THR A CA 1
ATOM 1542 C C . THR A 1 194 ? 2.518 5.576 14.163 1.00 96.06 194 THR A C 1
ATOM 1544 O O . THR A 1 194 ? 2.184 4.882 15.113 1.00 96.06 194 THR A O 1
ATOM 1547 N N . VAL A 1 195 ? 1.672 6.405 13.548 1.00 96.06 195 VAL A N 1
ATOM 1548 C CA . VAL A 1 195 ? 0.291 6.617 14.003 1.00 96.06 195 VAL A CA 1
ATOM 1549 C C . VAL A 1 195 ? -0.562 5.359 13.807 1.00 96.06 195 VAL A C 1
ATOM 1551 O O . VAL A 1 195 ? -1.381 5.026 14.658 1.00 96.06 195 VAL A O 1
ATOM 1554 N N . ALA A 1 196 ? -0.342 4.607 12.725 1.00 96.69 196 ALA A N 1
ATOM 1555 C CA . ALA A 1 196 ? -1.014 3.324 12.530 1.00 96.69 196 ALA A CA 1
ATOM 1556 C C . ALA A 1 196 ? -0.611 2.280 13.595 1.00 96.69 196 ALA A C 1
ATOM 1558 O O . ALA A 1 196 ? -1.458 1.496 14.008 1.00 96.69 196 ALA A O 1
ATOM 1559 N N . ARG A 1 197 ? 0.646 2.296 14.070 1.00 95.88 197 ARG A N 1
ATOM 1560 C CA . ARG A 1 197 ? 1.129 1.483 15.202 1.00 95.88 197 ARG A CA 1
ATOM 1561 C C . ARG A 1 197 ? 0.579 1.966 16.544 1.00 95.88 197 ARG A C 1
ATOM 1563 O O . ARG A 1 197 ? 0.178 1.147 17.362 1.00 95.88 197 ARG A O 1
ATOM 1570 N N . ASP A 1 198 ? 0.493 3.276 16.754 1.00 96.94 198 ASP A N 1
ATOM 1571 C CA . ASP A 1 198 ? -0.116 3.842 17.959 1.00 96.94 198 ASP A CA 1
ATOM 1572 C C . ASP A 1 198 ? -1.610 3.480 18.048 1.00 96.94 198 ASP A C 1
ATOM 1574 O O . ASP A 1 198 ? -2.112 3.221 19.141 1.00 96.94 198 ASP A O 1
ATOM 1578 N N . PHE A 1 199 ? -2.324 3.380 16.919 1.00 97.69 199 PHE A N 1
ATOM 1579 C CA . PHE A 1 199 ? -3.708 2.887 16.870 1.00 97.69 199 PHE A CA 1
ATOM 1580 C C . PHE A 1 199 ? -3.832 1.423 17.315 1.00 97.69 199 PHE A C 1
ATOM 1582 O O . PHE A 1 199 ? -4.803 1.074 17.988 1.00 97.69 199 PHE A O 1
ATOM 1589 N N . ASP A 1 200 ? -2.851 0.577 16.987 1.00 96.81 200 ASP A N 1
ATOM 1590 C CA . ASP A 1 200 ? -2.872 -0.847 17.341 1.00 96.81 200 ASP A CA 1
ATOM 1591 C C . ASP A 1 200 ? -2.885 -1.060 18.873 1.00 96.81 200 ASP A C 1
ATOM 1593 O O . ASP A 1 200 ? -3.416 -2.061 19.344 1.00 96.81 200 ASP A O 1
ATOM 1597 N N . SER A 1 201 ? -2.430 -0.075 19.665 1.00 96.69 201 SER A N 1
ATOM 1598 C CA . SER A 1 201 ? -2.495 -0.097 21.141 1.00 96.69 201 SER A CA 1
ATOM 1599 C C . SER A 1 201 ? -3.910 -0.100 21.744 1.00 96.69 201 SER A C 1
ATOM 1601 O O . SER A 1 201 ? -4.051 -0.279 22.951 1.00 96.69 201 SER A O 1
ATOM 1603 N N . LEU A 1 202 ? -4.961 0.103 20.939 1.00 97.31 202 LEU A N 1
ATOM 1604 C CA . LEU A 1 202 ? -6.356 -0.087 21.364 1.00 97.31 202 LEU A CA 1
ATOM 1605 C C . LEU A 1 202 ? -6.725 -1.563 21.586 1.00 97.31 202 LEU A C 1
ATOM 1607 O O . LEU A 1 202 ? -7.712 -1.845 22.266 1.00 97.31 202 LEU A O 1
ATOM 1611 N N . PHE A 1 203 ? -5.954 -2.482 21.006 1.00 96.31 203 PHE A N 1
ATOM 1612 C CA . PHE A 1 203 ? -6.228 -3.913 20.977 1.00 96.31 203 PHE A CA 1
ATOM 1613 C C . PHE A 1 203 ? -5.278 -4.681 21.908 1.00 96.31 203 PHE A C 1
ATOM 1615 O O . PHE A 1 203 ? -4.216 -4.189 22.289 1.00 96.31 203 PHE A O 1
ATOM 1622 N N . ASP A 1 204 ? -5.669 -5.900 22.276 1.00 93.81 204 ASP A N 1
ATOM 1623 C CA . ASP A 1 204 ? -4.815 -6.850 22.988 1.00 93.81 204 ASP A CA 1
ATOM 1624 C C . ASP A 1 204 ? -3.650 -7.368 22.116 1.00 93.81 204 ASP A C 1
ATOM 1626 O O . ASP A 1 204 ? -3.570 -7.121 20.910 1.00 93.81 204 ASP A O 1
ATOM 1630 N N . GLU A 1 205 ? -2.744 -8.140 22.720 1.00 90.12 205 GLU A N 1
ATOM 1631 C CA . GLU A 1 205 ? -1.599 -8.763 22.034 1.00 90.12 205 GLU A CA 1
ATOM 1632 C C . GLU A 1 205 ? -2.010 -9.695 20.873 1.00 90.12 205 GLU A C 1
ATOM 1634 O O . GLU A 1 205 ? -1.223 -9.958 19.961 1.00 90.12 205 GLU A O 1
ATOM 1639 N N . GLN A 1 206 ? -3.250 -10.192 20.870 1.00 88.75 206 GLN A N 1
ATOM 1640 C CA . GLN A 1 206 ? -3.822 -11.013 19.802 1.00 88.75 206 GLN A CA 1
ATOM 1641 C C . GLN A 1 206 ? -4.579 -10.172 18.748 1.00 88.75 206 GLN A C 1
ATOM 1643 O O . GLN A 1 206 ? -5.152 -10.734 17.807 1.00 88.75 206 GLN A O 1
ATOM 1648 N N . ASN A 1 207 ? -4.495 -8.839 18.844 1.00 92.69 207 ASN A N 1
ATOM 1649 C CA . ASN A 1 207 ? -5.150 -7.820 18.021 1.00 92.69 207 ASN A CA 1
ATOM 1650 C C . ASN A 1 207 ? -6.689 -7.831 18.113 1.00 92.69 207 ASN A C 1
ATOM 1652 O O . ASN A 1 207 ? -7.370 -7.515 17.134 1.00 92.69 207 ASN A O 1
ATOM 1656 N N . ASN A 1 208 ? -7.257 -8.185 19.267 1.00 93.56 208 ASN A N 1
ATOM 1657 C CA . ASN A 1 208 ? -8.700 -8.157 19.518 1.00 93.56 208 ASN A CA 1
ATOM 1658 C C . ASN A 1 208 ? -9.075 -7.124 20.588 1.00 93.56 208 ASN A C 1
ATOM 1660 O O . ASN A 1 208 ? -8.234 -6.600 21.310 1.00 93.56 208 ASN A O 1
ATOM 1664 N N . MET A 1 209 ? -10.362 -6.805 20.657 1.00 94.75 209 MET A N 1
ATOM 1665 C CA . MET A 1 209 ? -10.984 -6.080 21.766 1.00 94.75 209 MET A CA 1
ATOM 1666 C C . MET A 1 209 ? -12.483 -6.407 21.793 1.00 94.75 209 MET A C 1
ATOM 1668 O O . MET A 1 209 ? -13.025 -6.900 20.801 1.00 94.75 209 MET A O 1
ATOM 1672 N N . GLN A 1 210 ? -13.180 -6.105 22.887 1.00 94.38 210 GLN A N 1
ATOM 1673 C CA . GLN A 1 210 ? -14.644 -6.003 22.856 1.00 94.38 210 GLN A CA 1
ATOM 1674 C C . GLN A 1 210 ? -15.043 -4.577 22.468 1.00 94.38 210 GLN A C 1
ATOM 1676 O O . GLN A 1 210 ? -14.386 -3.619 22.863 1.00 94.38 210 GLN A O 1
ATOM 1681 N N . HIS A 1 211 ? -16.104 -4.416 21.681 1.00 93.69 211 HIS A N 1
ATOM 1682 C CA . HIS A 1 211 ? -16.653 -3.105 21.361 1.00 93.69 211 HIS A CA 1
ATOM 1683 C C . HIS A 1 211 ? -17.221 -2.477 22.649 1.00 93.69 211 HIS A C 1
ATOM 1685 O O . HIS A 1 211 ? -18.178 -3.036 23.190 1.00 93.69 211 HIS A O 1
ATOM 1691 N N . PRO A 1 212 ? -16.729 -1.313 23.120 1.00 88.81 212 PRO A N 1
ATOM 1692 C CA . PRO A 1 212 ? -17.074 -0.799 24.453 1.00 88.81 212 PRO A CA 1
ATOM 1693 C C . PRO A 1 212 ? -18.579 -0.602 24.697 1.00 88.81 212 PRO A C 1
ATOM 1695 O O . PRO A 1 212 ? -19.055 -0.730 25.819 1.00 88.81 212 PRO A O 1
ATOM 1698 N N . GLU A 1 213 ? -19.336 -0.284 23.641 1.00 88.69 213 GLU A N 1
ATOM 1699 C CA . GLU A 1 213 ? -20.778 -0.002 23.727 1.00 88.69 213 GLU A CA 1
ATOM 1700 C C . GLU A 1 213 ? -21.687 -1.216 23.452 1.00 88.69 213 GLU A C 1
ATOM 1702 O O . GLU A 1 213 ? -22.827 -1.222 23.908 1.00 88.69 213 GLU A O 1
ATOM 1707 N N . THR A 1 214 ? -21.229 -2.228 22.700 1.00 89.31 214 THR A N 1
ATOM 1708 C CA . THR A 1 214 ? -22.081 -3.355 22.247 1.00 89.31 214 THR A CA 1
ATOM 1709 C C . THR A 1 214 ? -21.620 -4.717 22.765 1.00 89.31 214 THR A C 1
ATOM 1711 O O . THR A 1 214 ? -22.391 -5.670 22.723 1.00 89.31 214 THR A O 1
ATOM 1714 N N . GLY A 1 215 ? -20.381 -4.827 23.255 1.00 89.19 215 GLY A N 1
ATOM 1715 C CA . GLY A 1 215 ? -19.755 -6.087 23.662 1.00 89.19 215 GLY A CA 1
ATOM 1716 C C . GLY A 1 215 ? -19.278 -6.972 22.501 1.00 89.19 215 GLY A C 1
ATOM 1717 O O . GLY A 1 215 ? -18.646 -7.997 22.752 1.00 89.19 215 GLY A O 1
ATOM 1718 N N . ASP A 1 216 ? -19.536 -6.593 21.242 1.00 89.94 216 ASP A N 1
ATOM 1719 C CA . ASP A 1 216 ? -19.147 -7.382 20.066 1.00 89.94 216 ASP A CA 1
ATOM 1720 C C . ASP A 1 216 ? -17.627 -7.576 19.994 1.00 89.94 216 ASP A C 1
ATOM 1722 O O . ASP A 1 216 ? -16.861 -6.634 20.200 1.00 89.94 216 ASP A O 1
ATOM 1726 N N . GLN A 1 217 ? -17.165 -8.778 19.640 1.00 91.06 217 GLN A N 1
ATOM 1727 C CA . GLN A 1 217 ? -15.734 -9.015 19.459 1.00 91.06 217 GLN A CA 1
ATOM 1728 C C . GLN A 1 217 ? -15.234 -8.348 18.171 1.00 91.06 217 GLN A C 1
ATOM 1730 O O . GLN A 1 217 ? -15.639 -8.701 17.061 1.00 91.06 217 GLN A O 1
ATOM 1735 N N . LEU A 1 218 ? -14.310 -7.404 18.327 1.00 93.62 218 LEU A N 1
ATOM 1736 C CA . LEU A 1 218 ? -13.615 -6.726 17.242 1.00 93.62 218 LEU A CA 1
ATOM 1737 C C . LEU A 1 218 ? -12.213 -7.302 17.076 1.00 93.62 218 LEU A C 1
ATOM 1739 O O . LEU A 1 218 ? -11.564 -7.676 18.053 1.00 93.62 218 LEU A O 1
ATOM 1743 N N . ARG A 1 219 ? -11.714 -7.303 15.838 1.00 93.25 219 ARG A N 1
ATOM 1744 C CA . ARG A 1 219 ? -10.342 -7.720 15.529 1.00 93.25 219 ARG A CA 1
ATOM 1745 C C . ARG A 1 219 ? -9.675 -6.760 14.557 1.00 93.25 219 ARG A C 1
ATOM 1747 O O . ARG A 1 219 ? -10.192 -6.546 13.461 1.00 93.25 219 ARG A O 1
ATOM 1754 N N . CYS A 1 220 ? -8.522 -6.219 14.930 1.00 94.44 220 CYS A N 1
ATOM 1755 C CA . CYS A 1 220 ? -7.678 -5.437 14.039 1.00 94.44 220 CYS A CA 1
ATOM 1756 C C . CYS A 1 220 ? -6.818 -6.357 13.164 1.00 94.44 220 CYS A C 1
ATOM 1758 O O . CYS A 1 220 ? -6.239 -7.335 13.638 1.00 94.44 220 CYS A O 1
ATOM 1760 N N . VAL A 1 221 ? -6.717 -6.043 11.873 1.00 92.12 221 VAL A N 1
ATOM 1761 C CA . VAL A 1 221 ? -5.765 -6.670 10.952 1.00 92.12 221 VAL A CA 1
ATOM 1762 C C . VAL A 1 221 ? -5.134 -5.626 10.033 1.00 92.12 221 VAL A C 1
ATOM 1764 O O . VAL A 1 221 ? -5.804 -4.724 9.521 1.00 92.12 221 VAL A O 1
ATOM 1767 N N . ILE A 1 222 ? -3.840 -5.779 9.759 1.00 92.62 222 ILE A N 1
ATOM 1768 C CA . ILE A 1 222 ? -3.185 -5.079 8.650 1.00 92.62 222 ILE A CA 1
ATOM 1769 C C . ILE A 1 222 ? -3.605 -5.788 7.349 1.00 92.62 222 ILE A C 1
ATOM 1771 O O . ILE A 1 222 ? -3.579 -7.023 7.305 1.00 92.62 222 ILE A O 1
ATOM 1775 N N . PRO A 1 223 ? -3.994 -5.071 6.275 1.00 88.94 223 PRO A N 1
ATOM 1776 C CA . PRO A 1 223 ? -4.287 -5.702 4.993 1.00 88.94 223 PRO A CA 1
ATOM 1777 C C . PRO A 1 223 ? -3.118 -6.563 4.492 1.00 88.94 223 PRO A C 1
ATOM 1779 O O . PRO A 1 223 ? -1.949 -6.187 4.626 1.00 88.94 223 PRO A O 1
ATOM 1782 N N . ARG A 1 224 ? -3.444 -7.715 3.898 1.00 85.19 224 ARG A N 1
ATOM 1783 C CA . ARG A 1 224 ? -2.467 -8.628 3.286 1.00 85.19 224 ARG A CA 1
ATOM 1784 C C . ARG A 1 224 ? -1.935 -8.057 1.969 1.00 85.19 224 ARG A C 1
ATOM 1786 O O . ARG A 1 224 ? -2.619 -7.272 1.308 1.00 85.19 224 ARG A O 1
ATOM 1793 N N . THR A 1 225 ? -0.726 -8.454 1.575 1.00 83.38 225 THR A N 1
ATOM 1794 C CA . THR A 1 225 ? -0.192 -8.130 0.240 1.00 83.38 225 THR A CA 1
ATOM 1795 C C . THR A 1 225 ? -0.968 -8.883 -0.850 1.00 83.38 225 THR A C 1
ATOM 1797 O O . THR A 1 225 ? -1.707 -9.837 -0.573 1.00 83.38 225 THR A O 1
ATOM 1800 N N . LYS A 1 226 ? -0.807 -8.485 -2.119 1.00 78.12 226 LYS A N 1
ATOM 1801 C CA . LYS A 1 226 ? -1.399 -9.216 -3.258 1.00 78.12 226 LYS A CA 1
ATOM 1802 C C . LYS A 1 226 ? -0.887 -10.658 -3.329 1.00 78.12 226 LYS A C 1
ATOM 1804 O O . LYS A 1 226 ? -1.672 -11.572 -3.549 1.00 78.12 226 LYS A O 1
ATOM 1809 N N . GLU A 1 227 ? 0.404 -10.857 -3.086 1.00 79.25 227 GLU A N 1
ATOM 1810 C CA . GLU A 1 227 ? 1.068 -12.166 -3.091 1.00 79.25 227 GLU A CA 1
ATOM 1811 C C . GLU A 1 227 ? 0.565 -13.061 -1.959 1.00 79.25 227 GLU A C 1
ATOM 1813 O O . GLU A 1 227 ? 0.208 -14.209 -2.208 1.00 79.25 227 GLU A O 1
ATOM 1818 N N . GLN A 1 228 ? 0.444 -12.518 -0.740 1.00 78.94 228 GLN A N 1
ATOM 1819 C CA . GLN A 1 228 ? -0.193 -13.216 0.378 1.00 78.94 228 GLN A CA 1
ATOM 1820 C C . GLN A 1 228 ? -1.625 -13.608 0.011 1.00 78.94 228 GLN A C 1
ATOM 1822 O O . GLN A 1 228 ? -1.965 -14.778 0.091 1.00 78.94 228 GLN A O 1
ATOM 1827 N N . THR A 1 229 ? -2.426 -12.678 -0.516 1.00 82.12 229 THR A N 1
ATOM 1828 C CA . THR A 1 229 ? -3.817 -12.949 -0.926 1.00 82.12 229 THR A CA 1
ATOM 1829 C C . THR A 1 229 ? -3.916 -14.064 -1.982 1.00 82.12 229 THR A C 1
ATOM 1831 O O . THR A 1 229 ? -4.824 -14.895 -1.925 1.00 82.12 229 THR A O 1
ATOM 1834 N N . LEU A 1 230 ? -2.981 -14.119 -2.937 1.00 80.81 230 LEU A N 1
ATOM 1835 C CA . LEU A 1 230 ? -2.901 -15.190 -3.937 1.00 80.81 230 LEU A CA 1
ATOM 1836 C C . LEU A 1 230 ? -2.470 -16.529 -3.317 1.00 80.81 230 LEU A C 1
ATOM 1838 O O . LEU A 1 230 ? -3.082 -17.558 -3.611 1.00 80.81 230 LEU A O 1
ATOM 1842 N N . SER A 1 231 ? -1.469 -16.515 -2.434 1.00 81.81 231 SER A N 1
ATOM 1843 C CA . SER A 1 231 ? -1.004 -17.689 -1.684 1.00 81.81 231 SER A CA 1
ATOM 1844 C C . SER A 1 231 ? -2.100 -18.256 -0.777 1.00 81.81 231 SER A C 1
ATOM 1846 O O . SER A 1 231 ? -2.339 -19.462 -0.756 1.00 81.81 231 SER A O 1
ATOM 1848 N N . ASP A 1 232 ? -2.855 -17.390 -0.106 1.00 83.56 232 ASP A N 1
ATOM 1849 C CA . ASP A 1 232 ? -4.004 -17.737 0.727 1.00 83.56 232 ASP A CA 1
ATOM 1850 C C . ASP A 1 232 ? -5.126 -18.367 -0.102 1.00 83.56 232 ASP A C 1
ATOM 1852 O O . ASP A 1 232 ? -5.726 -19.362 0.306 1.00 83.56 232 ASP A O 1
ATOM 1856 N N . ALA A 1 233 ? -5.404 -17.823 -1.292 1.00 85.56 233 ALA A N 1
ATOM 1857 C CA . ALA A 1 233 ? -6.393 -18.378 -2.210 1.00 85.56 233 ALA A CA 1
ATOM 1858 C C . ALA A 1 233 ? -5.965 -19.752 -2.756 1.00 85.56 233 ALA A C 1
ATOM 1860 O O . ALA A 1 233 ? -6.799 -20.656 -2.854 1.00 85.56 233 ALA A O 1
ATOM 1861 N N . ALA A 1 234 ? -4.679 -19.937 -3.070 1.00 87.56 234 ALA A N 1
ATOM 1862 C CA . ALA A 1 234 ? -4.115 -21.229 -3.457 1.00 87.56 234 ALA A CA 1
ATOM 1863 C C . ALA A 1 234 ? -4.178 -22.239 -2.297 1.00 87.56 234 ALA A C 1
ATOM 1865 O O . ALA A 1 234 ? -4.671 -23.351 -2.477 1.00 87.56 234 ALA A O 1
ATOM 1866 N N . THR A 1 235 ? -3.793 -21.819 -1.090 1.00 87.50 235 THR A N 1
ATOM 1867 C CA . THR A 1 235 ? -3.854 -22.611 0.147 1.00 87.50 235 THR A CA 1
ATOM 1868 C C . THR A 1 235 ? -5.291 -23.013 0.479 1.00 87.50 235 THR A C 1
ATOM 1870 O O . THR A 1 235 ? -5.544 -24.173 0.803 1.00 87.50 235 THR A O 1
ATOM 1873 N N . LYS A 1 236 ? -6.266 -22.104 0.334 1.00 87.69 236 LYS A N 1
ATOM 1874 C CA . LYS A 1 236 ? -7.696 -22.398 0.516 1.00 87.69 236 LYS A CA 1
ATOM 1875 C C . LYS A 1 236 ? -8.196 -23.404 -0.523 1.00 87.69 236 LYS A C 1
ATOM 1877 O O . LYS A 1 236 ? -8.864 -24.360 -0.143 1.00 87.69 236 LYS A O 1
ATOM 1882 N N . LYS A 1 237 ? -7.848 -23.239 -1.807 1.00 90.56 237 LYS A N 1
ATOM 1883 C CA . LYS A 1 237 ? -8.195 -24.202 -2.874 1.00 90.56 237 LYS A CA 1
ATOM 1884 C C . LYS A 1 237 ? -7.609 -25.590 -2.605 1.00 90.56 237 LYS A C 1
ATOM 1886 O O . LYS A 1 237 ? -8.343 -26.571 -2.673 1.00 90.56 237 LYS A O 1
ATOM 1891 N N . TRP A 1 238 ? -6.324 -25.661 -2.258 1.00 92.56 238 TRP A N 1
ATOM 1892 C CA . TRP A 1 238 ? -5.648 -26.903 -1.881 1.00 92.56 238 TRP A CA 1
ATOM 1893 C C . TRP A 1 238 ? -6.329 -27.564 -0.680 1.00 92.56 238 TRP A C 1
ATOM 1895 O O . TRP A 1 238 ? -6.700 -28.731 -0.762 1.00 92.56 238 TRP A O 1
ATOM 1905 N N . SER A 1 239 ? -6.589 -26.802 0.386 1.00 89.00 239 SER A N 1
ATOM 1906 C CA . SER A 1 239 ? -7.222 -27.313 1.608 1.00 89.00 239 SER A CA 1
ATOM 1907 C C . SER A 1 239 ? -8.623 -27.868 1.338 1.00 89.00 239 SER A C 1
ATOM 1909 O O . SER A 1 239 ? -8.961 -28.947 1.813 1.00 89.00 239 SER A O 1
ATOM 1911 N N . VAL A 1 240 ? -9.436 -27.169 0.537 1.00 87.44 240 VAL A N 1
ATOM 1912 C CA . VAL A 1 240 ? -10.773 -27.642 0.140 1.00 87.44 240 VAL A CA 1
ATOM 1913 C C . VAL A 1 240 ? -10.686 -28.915 -0.709 1.00 87.44 240 VAL A C 1
ATOM 1915 O O . VAL A 1 240 ? -11.453 -29.844 -0.468 1.00 87.44 240 VAL A O 1
ATOM 1918 N N . GLY A 1 241 ? -9.734 -29.003 -1.645 1.00 89.56 241 GLY A N 1
ATOM 1919 C CA . GLY A 1 241 ? -9.500 -30.219 -2.432 1.00 89.56 241 GLY A CA 1
ATOM 1920 C C . GLY A 1 241 ? -9.084 -31.412 -1.566 1.00 89.56 241 GLY A C 1
ATOM 1921 O O . GLY A 1 241 ? -9.681 -32.478 -1.658 1.00 89.56 241 GLY A O 1
ATOM 1922 N N . VAL A 1 242 ? -8.123 -31.210 -0.661 1.00 89.25 242 VAL A N 1
ATOM 1923 C CA . VAL A 1 242 ? -7.623 -32.224 0.286 1.00 89.25 242 VAL A CA 1
ATOM 1924 C C . VAL A 1 242 ? -8.704 -32.725 1.249 1.00 89.25 242 VAL A C 1
ATOM 1926 O O . VAL A 1 242 ? -8.681 -33.898 1.622 1.00 89.25 242 VAL A O 1
ATOM 1929 N N . MET A 1 243 ? -9.643 -31.861 1.644 1.00 86.75 243 MET A N 1
ATOM 1930 C CA . MET A 1 243 ? -10.786 -32.233 2.486 1.00 86.75 243 MET A CA 1
ATOM 1931 C C . MET A 1 243 ? -11.902 -32.951 1.715 1.00 86.75 243 MET A C 1
ATOM 1933 O O . MET A 1 243 ? -12.598 -33.776 2.301 1.00 86.75 243 MET A O 1
ATOM 1937 N N . GLY A 1 244 ? -12.084 -32.641 0.427 1.00 87.12 244 GLY A N 1
ATOM 1938 C CA . GLY A 1 244 ? -13.068 -33.297 -0.443 1.00 87.12 244 GLY A CA 1
ATOM 1939 C C . GLY A 1 244 ? -12.610 -34.639 -1.025 1.00 87.12 244 GLY A C 1
ATOM 1940 O O . GLY A 1 244 ? -13.446 -35.423 -1.466 1.00 87.12 244 GLY A O 1
ATOM 1941 N N . ASP A 1 245 ? -11.305 -34.910 -1.023 1.00 88.50 245 ASP A N 1
ATOM 1942 C CA . ASP A 1 245 ? -10.713 -36.145 -1.535 1.00 88.50 245 ASP A CA 1
ATOM 1943 C C . ASP A 1 245 ? -10.867 -37.313 -0.539 1.00 88.50 245 ASP A C 1
ATOM 1945 O O . ASP A 1 245 ? -10.388 -37.274 0.600 1.00 88.50 245 ASP A O 1
ATOM 1949 N N . ALA A 1 246 ? -11.527 -38.385 -0.980 1.00 84.69 246 ALA A N 1
ATOM 1950 C CA . ALA A 1 246 ? -11.696 -39.607 -0.200 1.00 84.69 246 ALA A CA 1
ATOM 1951 C C . ALA A 1 246 ? -10.363 -40.347 0.028 1.00 84.69 246 ALA A C 1
ATOM 1953 O O . ALA A 1 246 ? -10.155 -40.873 1.118 1.00 84.69 246 ALA A O 1
ATOM 1954 N N . ALA A 1 247 ? -9.440 -40.318 -0.941 1.00 88.56 247 ALA A N 1
ATOM 1955 C CA . ALA A 1 247 ? -8.135 -40.985 -0.867 1.00 88.56 247 ALA A CA 1
ATOM 1956 C C . ALA A 1 247 ? -7.084 -40.192 -0.062 1.00 88.56 247 ALA A C 1
ATOM 1958 O O . ALA A 1 247 ? -6.004 -40.700 0.244 1.00 88.56 247 ALA A O 1
ATOM 1959 N N . SER A 1 248 ? -7.386 -38.943 0.294 1.00 84.44 248 SER A N 1
ATOM 1960 C CA . SER A 1 248 ? -6.525 -38.097 1.119 1.00 84.44 248 SER A CA 1
ATOM 1961 C C . SER A 1 248 ? -6.504 -38.579 2.576 1.00 84.44 248 SER A C 1
ATOM 1963 O O . SER A 1 248 ? -7.555 -38.776 3.188 1.00 84.44 248 SER A O 1
ATOM 1965 N N . SER A 1 249 ? -5.307 -38.757 3.143 1.00 89.88 249 SER A N 1
ATOM 1966 C CA . SER A 1 249 ? -5.123 -39.273 4.504 1.00 89.88 249 SER A CA 1
ATOM 1967 C C . SER A 1 249 ? -5.565 -38.286 5.589 1.00 89.88 249 SER A C 1
ATOM 1969 O O . SER A 1 249 ? -5.516 -37.066 5.408 1.00 89.88 249 SER A O 1
ATOM 1971 N N . ASP A 1 250 ? -5.926 -38.809 6.763 1.00 89.12 250 ASP A N 1
ATOM 1972 C CA . ASP A 1 250 ? -6.395 -37.995 7.894 1.00 89.12 250 ASP A CA 1
ATOM 1973 C C . ASP A 1 250 ? -5.355 -36.967 8.359 1.00 89.12 250 ASP A C 1
ATOM 1975 O O . ASP A 1 250 ? -5.704 -35.832 8.674 1.00 89.12 250 ASP A O 1
ATOM 1979 N N . GLN A 1 251 ? -4.063 -37.308 8.302 1.00 91.25 251 GLN A N 1
ATOM 1980 C CA . GLN A 1 251 ? -2.973 -36.366 8.580 1.00 91.25 251 GLN A CA 1
ATOM 1981 C C . GLN A 1 251 ? -2.986 -35.166 7.617 1.00 91.25 251 GLN A C 1
ATOM 1983 O O . GLN A 1 251 ? -2.789 -34.029 8.045 1.00 91.25 251 GLN A O 1
ATOM 1988 N N . LYS A 1 252 ? -3.245 -35.404 6.326 1.00 88.94 252 LYS A N 1
ATOM 1989 C CA . LYS A 1 252 ? -3.285 -34.363 5.290 1.00 88.94 252 LYS A CA 1
ATOM 1990 C C . LYS A 1 252 ? -4.559 -33.516 5.398 1.00 88.94 252 LYS A C 1
ATOM 1992 O O . LYS A 1 252 ? -4.509 -32.298 5.239 1.00 88.94 252 LYS A O 1
ATOM 1997 N N . LYS A 1 253 ? -5.688 -34.141 5.749 1.00 90.12 253 LYS A N 1
ATOM 1998 C CA . LYS A 1 253 ? -6.952 -33.463 6.093 1.00 90.12 253 LYS A CA 1
ATOM 1999 C C . LYS A 1 253 ? -6.801 -32.571 7.332 1.00 90.12 253 LYS A C 1
ATOM 2001 O O . LYS A 1 253 ? -7.256 -31.429 7.332 1.00 90.12 253 LYS A O 1
ATOM 2006 N N . GLU A 1 254 ? -6.088 -33.029 8.356 1.00 90.25 254 GLU A N 1
ATOM 2007 C CA . GLU A 1 254 ? -5.787 -32.227 9.546 1.00 90.25 254 GLU A CA 1
ATOM 2008 C C . GLU A 1 254 ? -4.807 -31.074 9.251 1.00 90.25 254 GLU A C 1
ATOM 2010 O O . GLU A 1 254 ? -4.961 -29.969 9.776 1.00 90.25 254 GLU A O 1
ATOM 2015 N N . GLU A 1 255 ? -3.839 -31.269 8.352 1.00 90.56 255 GLU A N 1
ATOM 2016 C CA . GLU A 1 255 ? -2.985 -30.183 7.856 1.00 90.56 255 GLU A CA 1
ATOM 2017 C C . GLU A 1 255 ? -3.798 -29.109 7.107 1.00 90.56 255 GLU A C 1
ATOM 2019 O O . GLU A 1 255 ? -3.654 -27.916 7.391 1.00 90.56 255 GLU A O 1
ATOM 2024 N N . ALA A 1 256 ? -4.713 -29.519 6.222 1.00 87.81 256 ALA A N 1
ATOM 2025 C CA . ALA A 1 256 ? -5.641 -28.625 5.527 1.00 87.81 256 ALA A CA 1
ATOM 2026 C C . ALA A 1 256 ? -6.548 -27.840 6.493 1.00 87.81 256 ALA A C 1
ATOM 2028 O O . ALA A 1 256 ? -6.759 -26.639 6.312 1.00 87.81 256 ALA A O 1
ATOM 2029 N N . ARG A 1 257 ? -7.035 -28.472 7.568 1.00 85.56 257 ARG A N 1
ATOM 2030 C CA . ARG A 1 257 ? -7.789 -27.794 8.639 1.00 85.56 257 ARG A CA 1
ATOM 2031 C C . ARG A 1 257 ? -6.954 -26.738 9.353 1.00 85.56 257 ARG A C 1
ATOM 2033 O O . ARG A 1 257 ? -7.388 -25.592 9.473 1.00 85.56 257 ARG A O 1
ATOM 2040 N N . LYS A 1 258 ? -5.728 -27.075 9.762 1.00 86.62 258 LYS A N 1
ATOM 2041 C CA . LYS A 1 258 ? -4.791 -26.116 10.376 1.00 86.62 258 LYS A CA 1
ATOM 2042 C C . LYS A 1 258 ? -4.454 -24.960 9.432 1.00 86.62 258 LYS A C 1
ATOM 2044 O O . LYS A 1 258 ? -4.365 -23.818 9.880 1.00 86.62 258 LYS A O 1
ATOM 2049 N N . ALA A 1 259 ? -4.324 -25.216 8.130 1.00 83.50 259 ALA A N 1
ATOM 2050 C CA . ALA A 1 259 ? -4.149 -24.169 7.127 1.00 83.50 259 ALA A CA 1
ATOM 2051 C C . ALA A 1 259 ? -5.372 -23.231 7.050 1.00 83.50 259 ALA A C 1
ATOM 2053 O O . ALA A 1 259 ? -5.210 -22.015 7.144 1.00 83.50 259 ALA A O 1
ATOM 2054 N N . LEU A 1 260 ? -6.597 -23.765 6.982 1.00 81.38 260 LEU A N 1
ATOM 2055 C CA . LEU A 1 260 ? -7.831 -22.963 6.980 1.00 81.38 260 LEU A CA 1
ATOM 2056 C C . LEU A 1 260 ? -8.022 -22.148 8.274 1.00 81.38 260 LEU A C 1
ATOM 2058 O O . LEU A 1 260 ? -8.448 -20.992 8.205 1.00 81.38 260 LEU A O 1
ATOM 2062 N N . GLN A 1 261 ? -7.648 -22.695 9.437 1.00 78.44 261 GLN A N 1
ATOM 2063 C CA . GLN A 1 261 ? -7.654 -21.960 10.709 1.00 78.44 261 GLN A CA 1
ATOM 2064 C C . GLN A 1 261 ? -6.679 -20.772 10.691 1.00 78.44 261 GLN A C 1
ATOM 2066 O O . GLN A 1 261 ? -7.073 -19.662 11.046 1.00 78.44 261 GLN A O 1
ATOM 2071 N N . ARG A 1 262 ? -5.437 -20.960 10.211 1.00 79.12 262 ARG A N 1
ATOM 2072 C CA . ARG A 1 262 ? -4.449 -19.866 10.061 1.00 79.12 262 ARG A CA 1
ATOM 2073 C C . ARG A 1 262 ? -4.945 -18.753 9.135 1.00 79.12 262 ARG A C 1
ATOM 2075 O O . ARG A 1 262 ? -4.663 -17.583 9.378 1.00 79.12 262 ARG A O 1
ATOM 2082 N N . LEU A 1 263 ? -5.716 -19.101 8.102 1.00 73.94 263 LEU A N 1
ATOM 2083 C CA . LEU A 1 263 ? -6.332 -18.123 7.202 1.00 73.94 263 LEU A CA 1
ATOM 2084 C C . LEU A 1 263 ? -7.458 -17.307 7.858 1.00 73.94 263 LEU A C 1
ATOM 2086 O O . LEU A 1 263 ? -7.804 -16.255 7.317 1.00 73.94 263 LEU A O 1
ATOM 2090 N N . GLY A 1 264 ? -7.983 -17.744 9.008 1.00 70.19 264 GLY A N 1
ATOM 2091 C CA . GLY A 1 264 ? -9.098 -17.115 9.717 1.00 70.19 264 GLY A CA 1
ATOM 2092 C C . GLY A 1 264 ? -10.479 -17.583 9.251 1.00 70.19 264 GLY A C 1
ATOM 2093 O O . GLY A 1 264 ? -11.452 -16.866 9.467 1.00 70.19 264 GLY A O 1
ATOM 2094 N N . VAL A 1 265 ? -10.574 -18.750 8.598 1.00 64.50 265 VAL A N 1
ATOM 2095 C CA . VAL A 1 265 ? -11.858 -19.349 8.195 1.00 64.50 265 VAL A CA 1
ATOM 2096 C C . VAL A 1 265 ? -12.509 -20.011 9.421 1.00 64.50 265 VAL A C 1
ATOM 2098 O O . VAL A 1 265 ? -11.896 -20.932 9.977 1.00 64.50 265 VAL A O 1
ATOM 2101 N N . PRO A 1 266 ? -13.721 -19.594 9.846 1.00 57.88 266 PRO A N 1
ATOM 2102 C CA . PRO A 1 266 ? -14.420 -20.185 10.988 1.00 57.88 266 PRO A CA 1
ATOM 2103 C C . PRO A 1 266 ? -14.584 -21.700 10.847 1.00 57.88 266 PRO A C 1
ATOM 2105 O O . PRO A 1 266 ? -14.852 -22.190 9.754 1.00 57.88 266 PRO A O 1
ATOM 2108 N N . LEU A 1 267 ? -14.493 -22.453 11.949 1.00 56.53 267 LEU A N 1
ATOM 2109 C CA . LEU A 1 267 ? -14.674 -23.917 11.943 1.00 56.53 267 LEU A CA 1
ATOM 2110 C C . LEU A 1 267 ? -16.041 -24.363 11.388 1.00 56.53 267 LEU A C 1
ATOM 2112 O O . LEU A 1 267 ? -16.147 -25.456 10.840 1.00 56.53 267 LEU A O 1
ATOM 2116 N N . SER A 1 268 ? -17.065 -23.511 11.488 1.00 54.47 268 SER A N 1
ATOM 2117 C CA . SER A 1 268 ? -18.390 -23.699 10.882 1.00 54.47 268 SER A CA 1
ATOM 2118 C C . SER A 1 268 ? -18.404 -23.564 9.352 1.00 54.47 268 SER A C 1
ATOM 2120 O O . SER A 1 268 ? -19.263 -24.151 8.704 1.00 54.47 268 SER A O 1
ATOM 2122 N N . GLU A 1 269 ? -17.461 -22.816 8.772 1.00 59.03 269 GLU A N 1
ATOM 2123 C CA . GLU A 1 269 ? -17.278 -22.647 7.321 1.00 59.03 269 GLU A CA 1
ATOM 2124 C C . GLU A 1 269 ? -16.252 -23.638 6.734 1.00 59.03 269 GLU A C 1
ATOM 2126 O O . GLU A 1 269 ? -16.059 -23.689 5.517 1.00 59.03 269 GLU A O 1
ATOM 2131 N N . GLN A 1 270 ? -15.563 -24.421 7.573 1.00 67.94 270 GLN A N 1
ATOM 2132 C CA . GLN A 1 270 ? -14.605 -25.426 7.111 1.00 67.94 270 GLN A CA 1
ATOM 2133 C C . GLN A 1 270 ? -15.325 -26.712 6.674 1.00 67.94 270 GLN A C 1
ATOM 2135 O O . GLN A 1 270 ? -16.261 -27.148 7.349 1.00 67.94 270 GLN A O 1
ATOM 2140 N N . PRO A 1 271 ? -14.879 -27.371 5.584 1.00 61.22 271 PRO A N 1
ATOM 2141 C CA . PRO A 1 271 ? -15.411 -28.672 5.196 1.00 61.22 271 PRO A CA 1
ATOM 2142 C C . PRO A 1 271 ? -15.309 -29.673 6.353 1.00 61.22 271 PRO A C 1
ATOM 2144 O O . PRO A 1 271 ? -14.242 -29.841 6.952 1.00 61.22 271 PRO A O 1
ATOM 2147 N N . GLN A 1 272 ? -16.411 -30.349 6.672 1.00 66.50 272 GLN A N 1
ATOM 2148 C CA . GLN A 1 272 ? -16.388 -31.447 7.635 1.00 66.50 272 GLN A CA 1
ATOM 2149 C C . GLN A 1 272 ? -15.875 -32.726 6.955 1.00 66.50 272 GLN A C 1
ATOM 2151 O O . GLN A 1 272 ? -16.183 -32.944 5.779 1.00 66.50 272 GLN A O 1
ATOM 2156 N N . PRO A 1 273 ? -15.107 -33.585 7.651 1.00 54.75 273 PRO A N 1
ATOM 2157 C CA . PRO A 1 273 ? -14.746 -34.892 7.136 1.00 54.75 273 PRO A CA 1
ATOM 2158 C C . PRO A 1 273 ? -16.035 -35.708 7.086 1.00 54.75 273 PRO A C 1
ATOM 2160 O O . PRO A 1 273 ? -16.789 -35.733 8.063 1.00 54.75 273 PRO A O 1
ATOM 2163 N N . ARG A 1 274 ? -16.307 -36.380 5.967 1.00 55.81 274 ARG A N 1
ATOM 2164 C CA . ARG A 1 274 ? -17.345 -37.412 5.984 1.00 55.81 274 ARG A CA 1
ATOM 2165 C C . ARG A 1 274 ? -16.878 -38.513 6.930 1.00 55.81 274 ARG A C 1
ATOM 2167 O O . ARG A 1 274 ? -15.708 -38.894 6.886 1.00 55.81 274 ARG A O 1
ATOM 2174 N N . ALA A 1 275 ? -17.777 -38.986 7.789 1.00 43.66 275 ALA A N 1
ATOM 2175 C CA . ALA A 1 275 ? -17.520 -40.197 8.552 1.00 43.66 275 ALA A CA 1
ATOM 2176 C C . ALA A 1 275 ? -17.207 -41.342 7.570 1.00 43.66 275 ALA A C 1
ATOM 2178 O O . ALA A 1 275 ? -17.761 -41.332 6.465 1.00 43.66 275 ALA A O 1
ATOM 2179 N N . PRO A 1 276 ? -16.349 -42.311 7.937 1.00 44.28 276 PRO A N 1
ATOM 2180 C CA . PRO A 1 276 ? -16.213 -43.531 7.157 1.00 44.28 276 PRO A CA 1
ATOM 2181 C C . PRO A 1 276 ? -17.601 -44.147 6.979 1.00 44.28 276 PRO A C 1
ATOM 2183 O O . PRO A 1 276 ? -18.333 -44.303 7.960 1.00 44.28 276 PRO A O 1
ATOM 2186 N N . GLU A 1 277 ? -17.976 -44.459 5.740 1.00 43.16 277 GLU A N 1
ATOM 2187 C CA . GLU A 1 277 ? -19.176 -45.245 5.474 1.00 43.16 277 GLU A CA 1
ATOM 2188 C C . GLU A 1 277 ? -18.921 -46.636 6.059 1.00 43.16 277 GLU A C 1
ATOM 2190 O O . GLU A 1 277 ? -18.140 -47.420 5.526 1.00 43.16 277 GLU A O 1
ATOM 2195 N N . GLY A 1 278 ? -19.491 -46.879 7.242 1.00 37.41 278 GLY A N 1
ATOM 2196 C CA . GLY A 1 278 ? -19.395 -48.163 7.916 1.00 37.41 278 GLY A CA 1
ATOM 2197 C C . GLY A 1 278 ? -20.082 -49.220 7.067 1.00 37.41 278 GLY A C 1
ATOM 2198 O O . GLY A 1 278 ? -21.231 -49.025 6.668 1.00 37.41 278 GLY A O 1
ATOM 2199 N N . ASP A 1 279 ? -19.367 -50.311 6.803 1.00 37.03 279 ASP A N 1
ATOM 2200 C CA . ASP A 1 279 ? -19.842 -51.423 5.988 1.00 37.03 279 ASP A CA 1
ATOM 2201 C C . ASP A 1 279 ? -21.098 -52.024 6.641 1.00 37.03 279 ASP A C 1
ATOM 2203 O O . ASP A 1 279 ? -21.046 -52.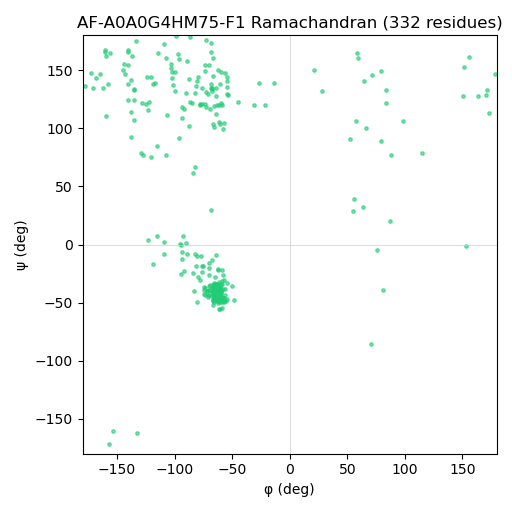654 7.701 1.00 37.03 279 ASP A O 1
ATOM 2207 N N . GLY A 1 280 ? -22.256 -51.702 6.065 1.00 39.56 280 GLY A N 1
ATOM 2208 C CA . GLY A 1 280 ? -23.571 -52.009 6.617 1.00 39.56 280 GLY A CA 1
ATOM 2209 C C . GLY A 1 280 ? -23.985 -53.432 6.281 1.00 39.56 280 GLY A C 1
ATOM 2210 O O . GLY A 1 280 ? -24.919 -53.619 5.502 1.00 39.56 280 GLY A O 1
ATOM 2211 N N . ASP A 1 281 ? -23.271 -54.414 6.832 1.00 36.94 281 ASP A N 1
ATOM 2212 C CA . ASP A 1 281 ? -23.509 -55.817 6.499 1.00 36.94 281 ASP A CA 1
ATOM 2213 C C . ASP A 1 281 ? -24.884 -56.311 6.991 1.00 36.94 281 ASP A C 1
ATOM 2215 O O . ASP A 1 281 ? -25.439 -55.875 8.007 1.00 36.94 281 ASP A O 1
ATOM 2219 N N . LEU A 1 282 ? -25.474 -57.191 6.192 1.00 46.09 282 LEU A N 1
ATOM 2220 C CA . LEU A 1 282 ? -26.902 -57.477 6.147 1.00 46.09 282 LEU A CA 1
ATOM 2221 C C . LEU A 1 282 ? -27.322 -58.537 7.171 1.00 46.09 282 LEU A C 1
ATOM 2223 O O . LEU A 1 282 ? -26.947 -59.699 7.037 1.00 46.09 282 LEU A O 1
ATOM 2227 N N . VAL A 1 283 ? -28.268 -58.213 8.062 1.00 37.25 283 VAL A N 1
ATOM 2228 C CA . VAL A 1 283 ? -29.182 -59.234 8.617 1.00 37.25 283 VAL A CA 1
ATOM 2229 C C . VAL A 1 283 ? -30.620 -58.713 8.703 1.00 37.25 283 VAL A C 1
ATOM 2231 O O . VAL A 1 283 ? -31.051 -58.143 9.702 1.00 37.25 283 VAL A O 1
ATOM 2234 N N . MET A 1 284 ? -31.396 -58.973 7.649 1.00 40.56 284 MET A N 1
ATOM 2235 C CA . MET A 1 284 ? -32.860 -59.005 7.713 1.00 40.56 284 MET A CA 1
ATOM 2236 C C . MET A 1 284 ? -33.300 -60.443 7.999 1.00 40.56 284 MET A C 1
ATOM 2238 O O . MET A 1 284 ? -33.087 -61.326 7.172 1.00 40.56 284 MET A O 1
ATOM 2242 N N . GLY A 1 285 ? -33.943 -60.680 9.142 1.00 33.88 285 GLY A N 1
ATOM 2243 C CA . GLY A 1 285 ? -34.503 -61.987 9.494 1.00 33.88 285 GLY A CA 1
ATOM 2244 C C . GLY A 1 285 ? -35.575 -61.848 10.567 1.00 33.88 285 GLY A C 1
ATOM 2245 O O . GLY A 1 285 ? -35.265 -61.509 11.705 1.00 33.88 285 GLY A O 1
ATOM 2246 N N . GLY A 1 286 ? -36.838 -62.081 10.207 1.00 37.41 286 GLY A N 1
ATOM 2247 C CA . GLY A 1 286 ? -37.971 -61.974 11.125 1.00 37.41 286 GLY A CA 1
ATOM 2248 C C . GLY A 1 286 ? -38.945 -63.141 10.987 1.00 37.41 286 GLY A C 1
ATOM 2249 O O . GLY A 1 286 ? -39.309 -63.487 9.871 1.00 37.41 286 GLY A O 1
ATOM 2250 N N . THR A 1 287 ? -39.350 -63.686 12.136 1.00 31.98 287 THR A N 1
ATOM 2251 C CA . THR A 1 287 ? -40.428 -64.659 12.449 1.00 31.98 287 THR A CA 1
ATOM 2252 C C . THR A 1 287 ? -40.329 -64.887 13.977 1.00 31.98 287 THR A C 1
ATOM 2254 O O . THR A 1 287 ? -39.221 -64.827 14.499 1.00 31.98 287 THR A O 1
ATOM 2257 N N . GLU A 1 288 ? -41.361 -65.125 14.794 1.00 34.78 288 GLU A N 1
ATOM 2258 C CA . GLU A 1 288 ? -42.813 -65.216 14.577 1.00 34.78 288 GLU A CA 1
ATOM 2259 C C . GLU A 1 288 ? -43.580 -64.850 15.886 1.00 34.78 288 GLU A C 1
ATOM 2261 O O . GLU A 1 288 ? -43.040 -64.121 16.715 1.00 34.78 288 GLU A O 1
ATOM 2266 N N . ARG A 1 289 ? -44.859 -65.239 16.043 1.00 40.03 289 ARG A N 1
ATOM 2267 C CA . ARG A 1 289 ? -45.831 -64.650 17.001 1.00 40.03 289 ARG A CA 1
ATOM 2268 C C . ARG A 1 289 ? -46.049 -65.415 18.332 1.00 40.03 289 ARG A C 1
ATOM 2270 O O . ARG A 1 289 ? -45.534 -66.504 18.533 1.00 40.03 289 ARG A O 1
ATOM 2277 N N . ASP A 1 290 ? -46.938 -64.812 19.138 1.00 31.34 290 ASP A N 1
ATOM 2278 C CA . ASP A 1 290 ? -47.730 -65.323 20.276 1.00 31.34 290 ASP A CA 1
ATOM 2279 C C . ASP A 1 290 ? -47.042 -65.363 21.662 1.00 31.34 290 ASP A C 1
ATOM 2281 O O . ASP A 1 290 ? -45.920 -65.822 21.810 1.00 31.34 290 ASP A O 1
ATOM 2285 N N . GLY A 1 291 ? -47.661 -64.899 22.760 1.00 31.39 291 GLY A N 1
ATOM 2286 C CA . GLY A 1 291 ? -48.904 -64.121 22.891 1.00 31.39 291 GLY A CA 1
ATOM 2287 C C . GLY A 1 291 ? -49.476 -64.141 24.320 1.00 31.39 291 GLY A C 1
ATOM 2288 O O . GLY A 1 291 ? -49.699 -65.217 24.864 1.00 31.39 291 GLY A O 1
ATOM 2289 N N . GLN A 1 292 ? -49.770 -62.977 24.923 1.00 33.75 292 GLN A N 1
ATOM 2290 C CA . GLN A 1 292 ? -50.680 -62.864 26.082 1.00 33.75 292 GLN A CA 1
ATOM 2291 C C . GLN A 1 292 ? -51.190 -61.422 26.296 1.00 33.75 292 GLN A C 1
ATOM 2293 O O . GLN A 1 292 ? -50.423 -60.463 26.247 1.00 33.75 292 GLN A O 1
ATOM 2298 N N . GLN A 1 293 ? -52.499 -61.276 26.535 1.00 36.81 293 GLN A N 1
ATOM 2299 C CA . GLN A 1 293 ? -53.197 -60.022 26.863 1.00 36.81 293 GLN A CA 1
ATOM 2300 C C . GLN A 1 293 ? -53.852 -60.110 28.248 1.00 36.81 293 GLN A C 1
ATOM 2302 O O . GLN A 1 293 ? -54.533 -61.095 28.501 1.00 36.81 293 GLN A O 1
ATOM 2307 N N . THR A 1 294 ? -53.765 -59.034 29.043 1.00 33.22 294 THR A N 1
ATOM 2308 C CA . THR A 1 294 ? -54.745 -58.521 30.045 1.00 33.22 294 THR A CA 1
ATOM 2309 C C . THR A 1 294 ? -54.158 -57.218 30.634 1.00 33.22 294 THR A C 1
ATOM 2311 O O . THR A 1 294 ? -52.969 -57.223 30.930 1.00 33.22 294 THR A O 1
ATOM 2314 N N . GLY A 1 295 ? -54.831 -56.074 30.853 1.00 32.41 295 GLY A N 1
ATOM 2315 C CA . GLY A 1 295 ? -56.235 -55.647 30.688 1.00 32.41 295 GLY A CA 1
ATOM 2316 C C . GLY A 1 295 ? -56.370 -54.095 30.551 1.00 32.41 295 GLY A C 1
ATOM 2317 O O . GLY A 1 295 ? -55.371 -53.407 30.375 1.00 32.41 295 GLY A O 1
ATOM 2318 N N . ILE A 1 296 ? -57.601 -53.544 30.560 1.00 37.84 296 ILE A N 1
ATOM 2319 C CA . ILE A 1 296 ? -58.063 -52.273 29.904 1.00 37.84 296 ILE A CA 1
ATOM 2320 C C . ILE A 1 296 ? -59.059 -51.520 30.865 1.00 37.84 296 ILE A C 1
ATOM 2322 O O . ILE A 1 296 ? -59.666 -52.283 31.621 1.00 37.84 296 ILE A O 1
ATOM 2326 N N . PRO A 1 297 ? -59.335 -50.162 30.909 1.00 44.91 297 PRO A N 1
ATOM 2327 C CA . PRO A 1 297 ? -59.177 -49.045 29.923 1.00 44.91 297 PRO A CA 1
ATOM 2328 C C . PRO A 1 297 ? -58.613 -47.648 30.377 1.00 44.91 297 PRO A C 1
ATOM 2330 O O . PRO A 1 297 ? -58.689 -47.249 31.530 1.00 44.91 297 PRO A O 1
ATOM 2333 N N . LYS A 1 298 ? -58.158 -46.855 29.381 1.00 44.00 298 LYS A N 1
ATOM 2334 C CA . LYS A 1 298 ? -58.629 -45.508 28.895 1.00 44.00 298 LYS A CA 1
ATOM 2335 C C . LYS A 1 298 ? -59.473 -44.555 29.798 1.00 44.00 298 LYS A C 1
ATOM 2337 O O . LYS A 1 298 ? -60.369 -45.019 30.494 1.00 44.00 298 LYS A O 1
ATOM 2342 N N . PRO A 1 299 ? -59.355 -43.210 29.613 1.00 40.06 299 PRO A N 1
ATOM 2343 C CA . PRO A 1 299 ? -60.190 -42.552 28.581 1.00 40.06 299 PRO A CA 1
ATOM 2344 C C . PRO A 1 299 ? -59.547 -41.431 27.718 1.00 40.06 299 PRO A C 1
ATOM 2346 O O . PRO A 1 299 ? -58.501 -40.863 28.010 1.00 40.06 299 PRO A O 1
ATOM 2349 N N . SER A 1 300 ? -60.253 -41.107 26.631 1.00 37.69 300 SER A N 1
ATOM 2350 C CA . SER A 1 300 ? -60.171 -39.909 25.756 1.00 37.69 300 SER A CA 1
ATOM 2351 C C . SER A 1 300 ? -61.642 -39.428 25.556 1.00 37.69 300 SER A C 1
ATOM 2353 O O . SER A 1 300 ? -62.497 -39.984 26.250 1.00 37.69 300 SER A O 1
ATOM 2355 N N . PRO A 1 301 ? -62.072 -38.588 24.578 1.00 51.97 301 PRO A N 1
ATOM 2356 C CA . PRO A 1 301 ? -61.457 -37.492 23.796 1.00 5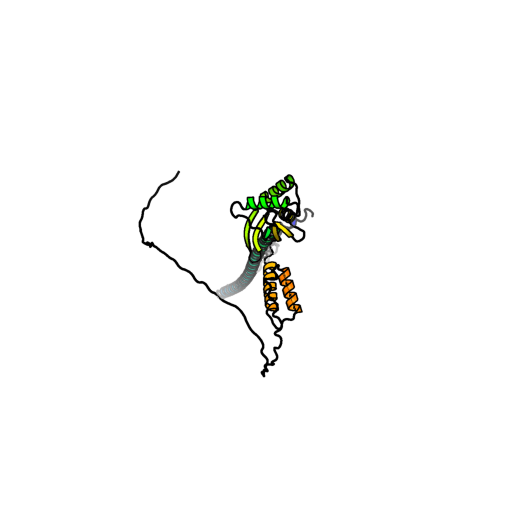1.97 301 PRO A CA 1
ATOM 2357 C C . PRO A 1 301 ? -62.359 -36.209 23.704 1.00 51.97 301 PRO A C 1
ATOM 2359 O O . PRO A 1 301 ? -63.528 -36.252 24.076 1.00 51.97 301 PRO A O 1
ATOM 2362 N N . ARG A 1 302 ? -61.866 -35.104 23.101 1.00 30.45 302 ARG A N 1
ATOM 2363 C CA . ARG A 1 302 ? -62.583 -34.048 22.301 1.00 30.45 302 ARG A CA 1
ATOM 2364 C C . ARG A 1 302 ? -61.594 -32.891 22.051 1.00 30.45 302 ARG A C 1
ATOM 2366 O O . ARG A 1 302 ? -60.875 -32.539 22.971 1.00 30.45 302 ARG A O 1
ATOM 2373 N N . ILE A 1 303 ? -61.341 -32.360 20.849 1.00 42.34 303 ILE A N 1
ATOM 2374 C CA . ILE A 1 303 ? -62.201 -31.780 19.792 1.00 42.34 303 ILE A CA 1
ATOM 2375 C C . ILE A 1 303 ? -63.052 -30.600 20.277 1.00 42.34 303 ILE A C 1
ATOM 2377 O O . ILE A 1 303 ? -64.126 -30.818 20.829 1.00 42.34 303 ILE A O 1
ATOM 2381 N N . GLU A 1 304 ? -62.673 -29.381 19.876 1.00 34.75 304 GLU A N 1
ATOM 2382 C CA . GLU A 1 304 ? -63.657 -28.419 19.365 1.00 34.75 304 GLU A CA 1
ATOM 2383 C C . GLU A 1 304 ? -63.104 -27.568 18.204 1.00 34.75 304 GLU A C 1
ATOM 2385 O O . GLU A 1 304 ? -61.912 -27.278 18.121 1.00 34.75 304 GLU A O 1
ATOM 2390 N N . GLN A 1 305 ? -63.992 -27.215 17.272 1.00 35.41 305 GLN A N 1
ATOM 2391 C CA . GLN A 1 305 ? -63.754 -26.314 16.140 1.00 35.41 305 GLN A CA 1
ATOM 2392 C C . GLN A 1 305 ? -64.370 -24.939 16.428 1.00 35.41 305 GLN A C 1
ATOM 2394 O O . GLN A 1 305 ? -65.398 -24.891 17.098 1.00 35.41 305 GLN A O 1
ATOM 2399 N N . LYS A 1 306 ? -63.847 -23.883 15.779 1.00 39.16 306 LYS A N 1
ATOM 2400 C CA . LYS A 1 306 ? -64.523 -22.686 15.190 1.00 39.16 306 LYS A CA 1
ATOM 2401 C C . LYS A 1 306 ? -63.545 -21.492 15.226 1.00 39.16 306 LYS A C 1
ATOM 2403 O O . LYS A 1 306 ? -62.681 -21.438 16.082 1.00 39.16 306 LYS A O 1
ATOM 2408 N N . GLY A 1 307 ? -63.620 -20.499 14.339 1.00 33.44 307 GLY A N 1
ATOM 2409 C CA . GLY A 1 307 ? -64.492 -20.361 13.173 1.00 33.44 307 GLY A CA 1
ATOM 2410 C C . GLY A 1 307 ? -64.407 -18.960 12.541 1.00 33.44 307 GLY A C 1
ATOM 2411 O O . GLY A 1 307 ? -64.487 -17.957 13.233 1.00 33.44 307 GLY A O 1
ATOM 2412 N N . LYS A 1 308 ? -64.267 -18.930 11.209 1.00 40.31 308 LYS A N 1
ATOM 2413 C CA . LYS A 1 308 ? -64.426 -17.811 10.246 1.00 40.31 308 LYS A CA 1
ATOM 2414 C C . LYS A 1 308 ? -65.121 -16.514 10.730 1.00 40.31 308 LYS A C 1
ATOM 2416 O O . LYS A 1 308 ? -66.272 -16.578 11.154 1.00 40.31 308 LYS A O 1
ATOM 2421 N N . LYS A 1 309 ? -64.583 -15.356 10.309 1.00 40.75 309 LYS A N 1
ATOM 2422 C CA . LYS A 1 309 ? -65.110 -14.464 9.228 1.00 40.75 309 LYS A CA 1
ATOM 2423 C C . LYS A 1 309 ? -64.057 -13.364 8.913 1.00 40.75 309 LYS A C 1
ATOM 2425 O O . LYS A 1 309 ? -63.330 -12.985 9.815 1.00 40.75 309 LYS A O 1
ATOM 2430 N N . ARG A 1 310 ? -63.736 -13.032 7.644 1.00 37.91 310 ARG A N 1
ATOM 2431 C CA . ARG A 1 310 ? -64.463 -12.177 6.652 1.00 37.91 310 ARG A CA 1
ATOM 2432 C C . ARG A 1 310 ? -64.555 -10.704 7.128 1.00 37.91 310 ARG A C 1
ATOM 2434 O O . ARG A 1 310 ? -64.830 -10.501 8.296 1.00 37.91 310 ARG A O 1
ATOM 2441 N N . MET A 1 311 ? -64.411 -9.665 6.292 1.00 38.47 311 MET A N 1
ATOM 2442 C CA . MET A 1 311 ? -64.605 -9.566 4.830 1.00 38.47 311 MET A CA 1
ATOM 2443 C C . MET A 1 311 ? -64.020 -8.230 4.291 1.00 38.47 311 MET A C 1
ATOM 2445 O O . MET A 1 311 ? -64.266 -7.238 4.954 1.00 38.47 311 MET A O 1
ATOM 2449 N N . GLN A 1 312 ? -63.414 -8.213 3.082 1.00 37.59 312 GLN A N 1
ATOM 2450 C CA . GLN A 1 312 ? -63.580 -7.178 2.012 1.00 37.59 312 GLN A CA 1
ATOM 2451 C C . GLN A 1 312 ? -63.225 -5.672 2.315 1.00 37.59 312 GLN A C 1
ATOM 2453 O O . GLN A 1 312 ? -63.127 -5.287 3.465 1.00 37.59 312 GLN A O 1
ATOM 2458 N N . VAL A 1 313 ? -62.977 -4.739 1.368 1.00 37.44 313 VAL A N 1
ATOM 2459 C CA . VAL A 1 313 ? -63.115 -4.689 -0.113 1.00 37.44 313 VAL A CA 1
ATOM 2460 C C . VAL A 1 313 ? -62.318 -3.494 -0.711 1.00 37.44 313 VAL A C 1
ATOM 2462 O O . VAL A 1 313 ? -62.314 -2.452 -0.075 1.00 37.44 313 VAL A O 1
ATOM 2465 N N . GLN A 1 314 ? -61.758 -3.639 -1.936 1.00 36.75 314 GLN A N 1
ATOM 2466 C CA . GLN A 1 314 ? -61.526 -2.590 -2.985 1.00 36.75 314 GLN A CA 1
ATOM 2467 C C . GLN A 1 314 ? -60.651 -1.349 -2.651 1.00 36.75 314 GLN A C 1
ATOM 2469 O O . GLN A 1 314 ? -60.396 -1.064 -1.493 1.00 36.75 314 GLN A O 1
ATOM 2474 N N . ASN A 1 315 ? -60.145 -0.513 -3.576 1.00 34.25 315 ASN A N 1
ATOM 2475 C CA . ASN A 1 315 ? -59.857 -0.476 -5.039 1.00 34.25 315 ASN A CA 1
ATOM 2476 C C . ASN A 1 315 ? -58.813 0.674 -5.215 1.00 34.25 315 ASN A C 1
ATOM 2478 O O . ASN A 1 315 ? -58.643 1.455 -4.284 1.00 34.25 315 ASN A O 1
ATOM 2482 N N . GLY A 1 316 ? -58.088 0.918 -6.313 1.00 30.70 316 GLY A N 1
ATOM 2483 C CA . GLY A 1 316 ? -57.926 0.298 -7.637 1.00 30.70 316 GLY A CA 1
ATOM 2484 C C . GLY A 1 316 ? -56.569 0.763 -8.229 1.00 30.70 316 GLY A C 1
ATOM 2485 O O . GLY A 1 316 ? -55.914 1.628 -7.659 1.00 30.70 316 GLY A O 1
ATOM 2486 N N . SER A 1 317 ? -56.008 0.085 -9.236 1.00 35.97 317 SER A N 1
ATOM 2487 C CA . SER A 1 317 ? -56.085 0.495 -10.657 1.00 35.97 317 SER A CA 1
ATOM 2488 C C . SER A 1 317 ? -55.636 1.956 -10.882 1.00 35.97 317 SER A C 1
ATOM 2490 O O . SER A 1 317 ? -56.400 2.866 -10.597 1.00 35.97 317 SER A O 1
ATOM 2492 N N . ALA A 1 318 ? -54.358 2.234 -11.166 1.00 39.81 318 ALA A N 1
ATOM 2493 C CA . ALA A 1 318 ? -53.638 2.052 -12.442 1.00 39.81 318 ALA A CA 1
ATOM 2494 C C . ALA A 1 318 ? -53.838 3.216 -13.424 1.00 39.81 318 ALA A C 1
ATOM 2496 O O . ALA A 1 318 ? -54.955 3.436 -13.871 1.00 39.81 318 ALA A O 1
ATOM 2497 N N . GLU A 1 319 ? -52.738 3.854 -13.841 1.00 34.00 319 GLU A N 1
ATOM 2498 C CA . GLU A 1 319 ? -52.629 4.448 -15.177 1.00 34.00 319 GLU A CA 1
ATOM 2499 C C . GLU A 1 319 ? -51.164 4.628 -15.606 1.00 34.00 319 GLU A C 1
ATOM 2501 O O . GLU A 1 319 ? -50.293 5.005 -14.823 1.00 34.00 319 GLU A O 1
ATOM 2506 N N . GLN A 1 320 ? -50.906 4.316 -16.874 1.00 41.16 320 GLN A N 1
ATOM 2507 C CA . GLN A 1 320 ? -49.630 4.454 -17.564 1.00 41.16 320 GLN A CA 1
ATOM 2508 C C . GLN A 1 320 ? -49.956 5.082 -18.918 1.00 41.16 320 GLN A C 1
ATOM 2510 O O . GLN A 1 320 ? -50.489 4.384 -19.778 1.00 41.16 320 GLN A O 1
ATOM 2515 N N . GLN A 1 321 ? -49.638 6.362 -19.132 1.00 38.59 321 GLN A N 1
ATOM 2516 C CA . GLN A 1 321 ? -49.587 6.938 -20.481 1.00 38.59 321 GLN A CA 1
ATOM 2517 C C . GLN A 1 321 ? -48.775 8.239 -20.555 1.00 38.59 321 GLN A C 1
ATOM 2519 O O . GLN A 1 321 ? -48.345 8.793 -19.546 1.00 38.59 321 GLN A O 1
ATOM 2524 N N . GLN A 1 322 ? -48.460 8.627 -21.790 1.00 42.62 322 GLN A N 1
ATOM 2525 C CA . GLN A 1 322 ? -47.404 9.569 -22.162 1.00 42.62 322 GLN A CA 1
ATOM 2526 C C . GLN A 1 322 ? -47.881 11.027 -22.191 1.00 42.62 322 GLN A C 1
ATOM 2528 O O . GLN A 1 322 ? -49.037 11.300 -22.497 1.00 42.62 322 GLN A O 1
ATOM 2533 N N . ALA A 1 323 ? -46.934 11.961 -22.074 1.00 34.75 323 ALA A N 1
ATOM 2534 C CA . ALA A 1 323 ? -47.014 13.256 -22.745 1.00 34.75 323 ALA A CA 1
ATOM 2535 C C . ALA A 1 323 ? -45.621 13.663 -23.259 1.00 34.75 323 ALA A C 1
ATOM 2537 O O . ALA A 1 323 ? -44.615 13.447 -22.585 1.00 34.75 323 ALA A O 1
ATOM 2538 N N . ASN A 1 324 ? -45.580 14.209 -24.474 1.00 36.97 324 ASN A N 1
ATOM 2539 C CA . ASN A 1 324 ? -44.388 14.713 -25.165 1.00 36.97 324 ASN A CA 1
ATOM 2540 C C . ASN A 1 324 ? -44.430 16.253 -25.237 1.00 36.97 324 ASN A C 1
ATOM 2542 O O . ASN A 1 324 ? -45.477 16.843 -24.984 1.00 36.97 324 ASN A O 1
ATOM 2546 N N . ALA A 1 325 ? -43.325 16.850 -25.707 1.00 36.16 325 ALA A N 1
ATOM 2547 C CA . ALA A 1 325 ? -43.084 18.293 -25.889 1.00 36.16 325 ALA A CA 1
ATOM 2548 C C . ALA A 1 325 ? -42.895 19.093 -24.577 1.00 36.16 325 ALA A C 1
ATOM 2550 O O . ALA A 1 325 ? -43.490 18.790 -23.553 1.00 36.16 325 ALA A O 1
ATOM 2551 N N . GLY A 1 326 ? -42.062 20.134 -24.530 1.00 30.52 326 GLY A N 1
ATOM 2552 C CA . GLY A 1 326 ? -41.206 20.722 -25.568 1.00 30.52 326 GLY A CA 1
ATOM 2553 C C . GLY A 1 326 ? -41.034 22.220 -25.294 1.00 30.52 326 GLY A C 1
ATOM 2554 O O . GLY A 1 326 ? -42.027 22.908 -25.086 1.00 30.52 326 GLY A O 1
ATOM 2555 N N . GLY A 1 327 ? -39.799 22.726 -25.255 1.00 31.41 327 GLY A N 1
ATOM 2556 C CA . GLY A 1 327 ? -39.536 24.132 -24.934 1.00 31.41 327 GLY A CA 1
ATOM 2557 C C . GLY A 1 327 ? -38.047 24.433 -24.783 1.00 31.41 327 GLY A C 1
ATOM 2558 O O . GLY A 1 327 ? -37.396 23.934 -23.868 1.00 31.41 327 GLY A O 1
ATOM 2559 N N . GLU A 1 328 ? -37.513 25.227 -25.705 1.00 40.31 328 GLU A N 1
ATOM 2560 C CA . GLU A 1 328 ? -36.126 25.697 -25.719 1.00 40.31 328 GLU A CA 1
ATOM 2561 C C . GLU A 1 328 ? -35.934 26.985 -24.883 1.00 40.31 328 GLU A C 1
ATOM 2563 O O . GLU A 1 328 ? -36.896 27.590 -24.418 1.00 40.31 328 GLU A O 1
ATOM 2568 N N . ALA A 1 329 ? -34.673 27.442 -24.840 1.00 39.88 329 ALA A N 1
ATOM 2569 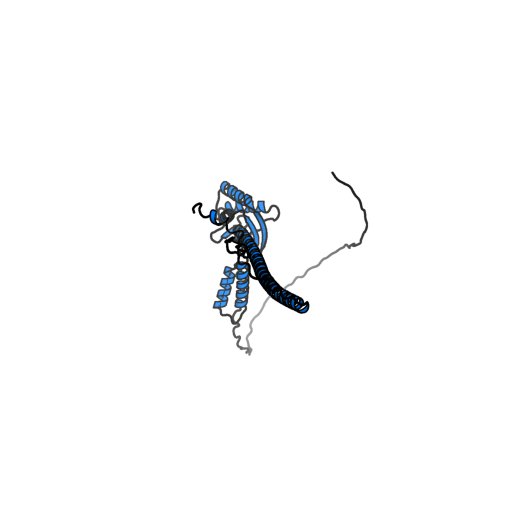C CA . ALA A 1 329 ? -34.225 28.840 -24.718 1.00 39.88 329 ALA A CA 1
ATOM 2570 C C . ALA A 1 329 ? -33.808 29.422 -23.339 1.00 39.88 329 ALA A C 1
ATOM 2572 O O . ALA A 1 329 ? -34.616 29.920 -22.567 1.00 39.88 329 ALA A O 1
ATOM 2573 N N . SER A 1 330 ? -32.477 29.580 -23.219 1.00 40.50 330 SER A N 1
ATOM 2574 C CA . SER A 1 330 ? -31.771 30.874 -23.038 1.00 40.50 330 SER A CA 1
ATOM 2575 C C . SER A 1 330 ? -31.697 31.575 -21.660 1.00 40.50 330 SER A C 1
ATOM 2577 O O . SER A 1 330 ? -32.613 31.527 -20.852 1.00 40.50 330 SER A O 1
ATOM 2579 N N . GLY A 1 331 ? -30.592 32.317 -21.448 1.00 36.19 331 GLY A N 1
ATOM 2580 C CA . GLY A 1 331 ? -30.357 33.241 -20.317 1.00 36.19 331 GLY A CA 1
ATOM 2581 C C . GLY A 1 331 ? -29.213 32.809 -19.381 1.00 36.19 331 GLY A C 1
ATOM 2582 O O . GLY A 1 331 ? -29.450 32.126 -18.397 1.00 36.19 331 GLY A O 1
ATOM 2583 N N . VAL A 1 332 ? -27.933 33.010 -19.716 1.00 43.22 332 VAL A N 1
ATOM 2584 C CA . VAL A 1 332 ? -27.148 34.265 -19.574 1.00 43.22 332 VAL A CA 1
ATOM 2585 C C . VAL A 1 332 ? -26.899 34.706 -18.117 1.00 43.22 332 VAL A C 1
ATOM 2587 O O . VAL A 1 332 ? -27.733 35.349 -17.495 1.00 43.22 332 VAL A O 1
ATOM 2590 N N . GLY A 1 333 ? -25.682 34.388 -17.658 1.00 41.59 333 GLY A N 1
ATOM 2591 C CA . GLY A 1 333 ? -24.770 35.126 -16.765 1.00 41.59 333 GLY A CA 1
ATOM 2592 C C . GLY A 1 333 ? -25.256 36.117 -15.697 1.00 41.59 333 GLY A C 1
ATOM 2593 O O . GLY A 1 333 ? -25.882 37.133 -15.998 1.00 41.59 333 GLY A O 1
ATOM 2594 N N . ARG A 1 334 ? -24.696 35.943 -14.493 1.00 42.94 334 ARG A N 1
ATOM 2595 C CA . ARG A 1 334 ? -23.920 36.980 -13.789 1.00 42.94 334 ARG A CA 1
ATOM 2596 C C . ARG A 1 334 ? -22.837 36.351 -12.917 1.00 42.94 334 ARG A C 1
ATOM 2598 O O . ARG A 1 334 ? -23.044 35.188 -12.514 1.00 42.94 334 ARG A O 1
#

pLDDT: mean 74.28, std 25.22, range [30.45, 98.44]

Organism: NCBI:txid1169474

Solvent-accessible surface area (backbone atoms only — not comparable to full-atom values): 20925 Å² total; per-residue (Å²): 138,69,98,71,67,74,73,73,70,80,78,74,81,87,78,80,89,85,82,79,82,82,82,84,85,80,79,86,78,94,74,90,83,80,92,71,96,68,75,89,68,78,73,75,79,76,48,69,74,55,54,50,49,52,47,54,52,51,48,52,57,50,51,53,57,45,50,56,52,54,48,56,52,50,56,51,51,51,51,50,54,50,50,51,51,56,49,51,52,53,49,54,53,48,52,54,50,49,58,49,47,54,53,48,51,56,48,52,55,49,52,52,52,53,47,52,52,33,61,12,25,42,31,32,36,43,41,75,56,62,81,75,66,35,65,58,52,51,27,50,50,44,27,50,37,23,43,25,82,86,39,58,55,47,34,54,74,68,54,14,50,52,51,21,48,56,52,51,73,34,51,74,43,71,49,61,49,77,38,90,95,49,52,24,20,27,40,40,28,36,73,40,49,68,58,38,53,60,57,53,49,48,27,43,100,87,29,32,42,62,38,80,90,75,63,48,69,29,35,59,40,65,65,74,53,73,65,54,52,51,51,50,52,49,50,50,52,51,24,52,49,41,52,70,37,84,88,49,50,70,73,55,33,51,50,28,49,54,51,40,49,76,74,67,51,52,78,87,77,46,87,72,75,78,73,80,83,70,84,79,76,87,82,89,84,90,86,84,86,88,86,91,88,86,87,88,82,88,89,87,90,81,90,87,87,85,79,91,80,90,77,91,80,92,88,77,88,85,89,87,85,88,86,80,87,86,84,87,84,89,85,82,90,132